Protein AF-X0U9G5-F1 (afdb_monomer)

Radius of gyration: 24.59 Å; Cα contacts (8 Å, |Δi|>4): 442; chains: 1; bounding box: 43×35×90 Å

Secondary structure (DSSP, 8-state):
-PPP-----SSSS-------PPPPPPEEEEEPPPBSS-BTTPPP-EEEEEE-SSS-SSS--TT-EEESSTTS-SBPPSEEEEBSSSS-EEEEEETTEEEEEEE----EEEEEETTT--EEEEESSSS--PPTT-EEEEEESTTS-S-EEEEEEEEEE--S---EEEEE-S---TT-TTTSPPP-

Organism: NCBI:txid412755

Solvent-accessible surface area (backbone atoms only — not comparable to full-atom values): 10495 Å² total; per-residue (Å²): 138,86,87,86,85,86,83,88,64,99,51,104,62,72,94,70,83,89,82,85,75,78,84,72,71,41,43,60,36,56,18,19,73,69,29,88,59,66,53,65,72,56,68,52,79,34,71,33,16,43,52,63,73,66,33,46,77,68,44,83,33,61,61,12,37,36,13,66,38,48,81,66,80,44,60,32,69,60,24,24,30,29,35,78,60,86,68,38,28,36,39,30,31,53,90,14,25,24,77,40,74,51,64,48,66,66,48,22,35,35,29,30,33,61,71,85,57,51,77,43,29,24,52,31,86,86,57,70,88,82,51,73,72,37,26,33,37,28,13,38,38,74,89,34,79,43,64,74,39,36,24,35,28,73,33,38,18,69,67,97,70,52,47,24,32,68,77,50,78,68,81,56,51,82,80,33,68,88,84,21,66,75,68,129

Structure (mmCIF, N/CA/C/O backbone):
data_AF-X0U9G5-F1
#
_entry.id   AF-X0U9G5-F1
#
loop_
_atom_site.group_PDB
_atom_site.id
_atom_site.type_symbol
_atom_site.label_atom_id
_atom_site.label_alt_id
_atom_site.label_comp_id
_atom_site.label_asym_id
_atom_site.label_entity_id
_atom_site.label_seq_id
_atom_site.pdbx_PDB_ins_code
_atom_site.Cartn_x
_atom_site.Cartn_y
_atom_site.Cartn_z
_atom_site.occupancy
_atom_site.B_iso_or_equiv
_atom_site.auth_seq_id
_atom_site.auth_comp_id
_atom_site.auth_asym_id
_atom_site.auth_atom_id
_atom_site.pdbx_PDB_model_num
ATOM 1 N N . THR A 1 1 ? -8.959 -19.694 27.889 1.00 58.06 1 THR A N 1
ATOM 2 C CA . THR A 1 1 ? -8.189 -19.254 29.072 1.00 58.06 1 THR A CA 1
ATOM 3 C C . THR A 1 1 ? -9.153 -18.963 30.199 1.00 58.06 1 THR A C 1
ATOM 5 O O . THR A 1 1 ? -10.176 -18.348 29.937 1.00 58.06 1 THR A O 1
ATOM 8 N N . ILE A 1 2 ? -8.891 -19.450 31.413 1.00 75.25 2 ILE A N 1
ATOM 9 C CA . ILE A 1 2 ? -9.732 -19.194 32.593 1.00 75.25 2 ILE A CA 1
ATOM 10 C C . ILE A 1 2 ? -9.037 -18.109 33.419 1.00 75.25 2 ILE A C 1
ATOM 12 O O . ILE A 1 2 ? -7.870 -18.269 33.766 1.00 75.25 2 ILE A O 1
ATOM 16 N N . MET A 1 3 ? -9.736 -17.012 33.711 1.00 72.44 3 MET A N 1
ATOM 17 C CA . MET A 1 3 ? -9.271 -15.978 34.637 1.00 72.44 3 MET A CA 1
ATOM 18 C C . MET A 1 3 ? -9.845 -16.272 36.025 1.00 72.44 3 MET A C 1
ATOM 20 O O . MET A 1 3 ? -11.063 -16.338 36.186 1.00 72.44 3 MET A O 1
ATOM 24 N N . GLN A 1 4 ? -8.979 -16.443 37.026 1.00 81.31 4 GLN A N 1
ATOM 25 C CA . GLN A 1 4 ? -9.387 -16.526 38.428 1.00 81.31 4 GLN A CA 1
ATOM 26 C C . GLN A 1 4 ? -9.253 -15.153 39.081 1.00 81.31 4 GLN A C 1
ATOM 28 O O . GLN A 1 4 ? -8.167 -14.582 39.122 1.00 81.31 4 GLN A O 1
ATOM 33 N N . VAL A 1 5 ? -10.363 -14.642 39.612 1.00 76.81 5 VAL A N 1
ATOM 34 C CA . VAL A 1 5 ? -10.391 -13.407 40.399 1.00 76.81 5 VAL A CA 1
ATOM 35 C C . VAL A 1 5 ? -10.668 -13.787 41.846 1.00 76.81 5 VAL A C 1
ATOM 37 O O . VAL A 1 5 ? -11.729 -14.328 42.154 1.00 76.81 5 VAL A O 1
ATOM 40 N N . GLN A 1 6 ? -9.708 -13.524 42.731 1.00 81.44 6 GLN A N 1
ATOM 41 C CA . GLN A 1 6 ? -9.855 -13.735 44.166 1.00 81.44 6 GLN A CA 1
ATOM 42 C C . GLN A 1 6 ? -9.913 -12.383 44.866 1.00 81.44 6 GLN A C 1
ATOM 44 O O . GLN A 1 6 ? -9.030 -11.547 44.686 1.00 81.44 6 GLN A O 1
ATOM 49 N N . VAL A 1 7 ? -10.955 -12.170 45.666 1.00 72.38 7 VAL A N 1
ATOM 50 C CA . VAL A 1 7 ? -11.148 -10.914 46.391 1.00 72.38 7 VAL A CA 1
ATOM 51 C C . VAL A 1 7 ? -11.352 -11.202 47.867 1.00 72.38 7 VAL A C 1
ATOM 53 O O . VAL A 1 7 ? -12.151 -12.060 48.238 1.00 72.38 7 VAL A O 1
ATOM 56 N N . TYR A 1 8 ? -10.629 -10.469 48.706 1.00 76.56 8 TYR A N 1
ATOM 57 C CA . TYR A 1 8 ? -10.684 -10.593 50.156 1.00 76.56 8 TYR A CA 1
ATOM 58 C C . TYR A 1 8 ? -11.417 -9.387 50.746 1.00 76.56 8 TYR A C 1
ATOM 60 O O . TYR A 1 8 ? -11.027 -8.243 50.517 1.00 76.56 8 TYR A O 1
ATOM 68 N N . GLY A 1 9 ? -12.496 -9.644 51.487 1.00 76.31 9 GLY A N 1
ATOM 69 C CA . GLY A 1 9 ? -13.265 -8.617 52.190 1.00 76.31 9 GLY A CA 1
ATOM 70 C C . GLY A 1 9 ? -12.876 -8.534 53.674 1.00 76.31 9 GLY A C 1
ATOM 71 O O . GLY A 1 9 ? -12.7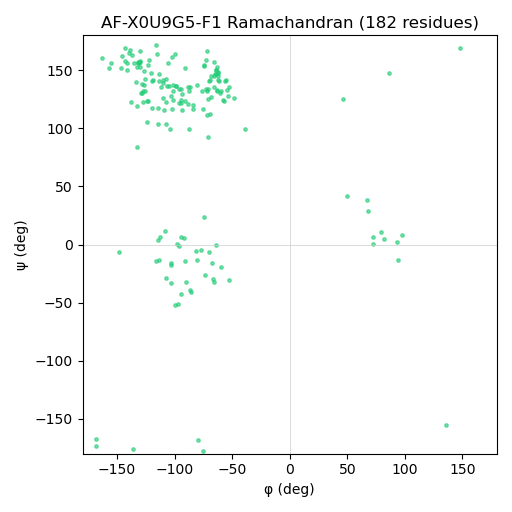66 -9.579 54.310 1.00 76.31 9 GLY A O 1
ATOM 72 N N . PRO A 1 10 ? -12.702 -7.331 54.256 1.00 72.50 10 PRO A N 1
ATOM 73 C CA . PRO A 1 10 ? -12.361 -7.159 55.675 1.00 72.50 10 PRO A CA 1
ATOM 74 C C . PRO A 1 10 ? -13.546 -7.363 56.644 1.00 72.50 10 PRO A C 1
ATOM 76 O O . PRO A 1 10 ? -13.357 -7.312 57.858 1.00 72.50 10 PRO A O 1
ATOM 79 N N . CYS A 1 11 ? -14.768 -7.582 56.141 1.00 71.62 11 CYS A N 1
ATOM 80 C CA . CYS A 1 11 ? -15.997 -7.694 56.936 1.00 71.62 11 CYS A CA 1
ATOM 81 C C . CYS A 1 11 ? -16.818 -8.935 56.534 1.00 71.62 11 CYS A C 1
ATOM 83 O O . CYS A 1 11 ? -16.711 -9.409 55.407 1.00 71.62 11 CYS A O 1
ATOM 85 N N . GLY A 1 12 ? -17.681 -9.430 57.437 1.00 67.56 12 GLY A N 1
ATOM 86 C CA . GLY A 1 12 ? -18.523 -10.628 57.238 1.00 67.56 12 GLY A CA 1
ATOM 87 C C . GLY A 1 12 ? -19.584 -10.534 56.127 1.00 67.56 12 GLY A C 1
ATOM 88 O O . GLY A 1 12 ? -20.297 -11.505 55.885 1.00 67.56 12 GLY A O 1
ATOM 89 N N . SER A 1 13 ? -19.680 -9.392 55.442 1.00 69.25 13 SER A N 1
ATOM 90 C CA . SER A 1 13 ? -20.404 -9.229 54.183 1.00 69.25 13 SER A CA 1
ATOM 91 C C . SER A 1 13 ? -19.542 -8.462 53.175 1.00 69.25 13 SER A C 1
ATOM 93 O O . SER A 1 13 ? -18.836 -7.509 53.515 1.00 69.25 13 SER A O 1
ATOM 95 N N . THR A 1 14 ? -19.580 -8.882 51.911 1.00 67.50 14 THR A N 1
ATOM 96 C CA . THR A 1 14 ? -18.907 -8.195 50.804 1.00 67.50 14 THR A CA 1
ATOM 97 C C . THR A 1 14 ? -19.846 -7.134 50.237 1.00 67.50 14 THR A C 1
ATOM 99 O O . THR A 1 14 ? -20.744 -7.444 49.461 1.00 67.50 14 THR A O 1
ATOM 102 N N . GLY A 1 15 ? -19.661 -5.873 50.633 1.00 73.44 15 GLY A N 1
ATOM 103 C CA . GLY A 1 15 ? -20.452 -4.730 50.151 1.00 73.44 15 GLY A CA 1
ATOM 104 C C . GLY A 1 15 ? -20.119 -4.260 48.727 1.00 73.44 15 GLY A C 1
ATOM 105 O O . GLY A 1 15 ? -20.331 -3.094 48.415 1.00 73.44 15 GLY A O 1
ATOM 106 N N . TRP A 1 16 ? -19.553 -5.118 47.878 1.00 73.19 16 TRP A N 1
ATOM 107 C CA . TRP A 1 16 ? -19.158 -4.784 46.510 1.00 73.19 16 TRP A CA 1
ATOM 108 C C . TRP A 1 16 ? -19.584 -5.895 45.543 1.00 73.19 16 TRP A C 1
ATOM 110 O O . TRP A 1 16 ? -19.797 -7.040 45.935 1.00 73.19 16 TRP A O 1
ATOM 120 N N . THR A 1 17 ? -19.735 -5.546 44.268 1.00 74.44 17 THR A N 1
ATOM 121 C CA . THR A 1 17 ? -20.055 -6.468 43.169 1.00 74.44 17 THR A CA 1
ATOM 122 C C . THR A 1 17 ? -19.010 -6.286 42.074 1.00 74.44 17 THR A C 1
ATOM 124 O O . THR A 1 17 ? -18.647 -5.155 41.763 1.00 74.44 17 THR A O 1
ATOM 127 N N . ILE A 1 18 ? -18.522 -7.383 41.493 1.00 75.94 18 ILE A N 1
ATOM 128 C CA . ILE A 1 18 ? -17.723 -7.342 40.263 1.00 75.94 18 ILE A CA 1
ATOM 129 C C . ILE A 1 18 ? -18.661 -7.566 39.082 1.00 75.94 18 ILE A C 1
ATOM 131 O O . ILE A 1 18 ? -19.353 -8.580 39.019 1.00 75.94 18 ILE A O 1
ATOM 135 N N . GLY A 1 19 ? -18.653 -6.627 38.139 1.00 79.00 19 GLY A N 1
ATOM 136 C CA . GLY A 1 19 ? -19.206 -6.824 36.806 1.00 79.00 19 GLY A CA 1
ATOM 137 C C . GLY A 1 19 ? -18.067 -7.077 35.829 1.00 79.00 19 GLY A C 1
ATOM 138 O O . GLY A 1 19 ? -17.226 -6.205 35.637 1.00 79.00 19 GLY A O 1
ATOM 139 N N . VAL A 1 20 ? -18.033 -8.259 35.217 1.00 75.44 20 VAL A N 1
ATOM 140 C CA . VAL A 1 20 ? -17.171 -8.511 34.058 1.00 75.44 20 VAL A CA 1
ATOM 141 C C . VAL A 1 20 ? -18.012 -8.241 32.823 1.00 75.44 20 VAL A C 1
ATOM 143 O O . VAL A 1 20 ? -19.011 -8.921 32.598 1.00 75.44 20 VAL A O 1
ATOM 146 N N . GLN A 1 21 ? -17.630 -7.236 32.042 1.00 78.56 21 GLN A N 1
ATOM 147 C CA . GLN A 1 21 ? -18.206 -7.037 30.718 1.00 78.56 21 GLN A CA 1
ATOM 148 C C . GLN A 1 21 ? -17.313 -7.721 29.691 1.00 78.56 21 GLN A C 1
ATOM 150 O O . GLN A 1 21 ? -16.087 -7.613 29.755 1.00 78.56 21 GLN A O 1
ATOM 155 N N . CYS A 1 22 ? -17.928 -8.466 28.773 1.00 75.38 22 CYS A N 1
ATOM 156 C CA . CYS A 1 22 ? -17.209 -8.996 27.623 1.00 75.38 22 CYS A CA 1
ATOM 157 C C . CYS A 1 22 ? -16.665 -7.817 26.799 1.00 75.38 22 CYS A C 1
ATOM 159 O O . CYS A 1 22 ? -17.379 -6.818 26.668 1.00 75.38 22 CYS A O 1
ATOM 161 N N . PRO A 1 23 ? -15.440 -7.909 26.253 1.00 77.81 23 PRO A N 1
ATOM 162 C CA . PRO A 1 23 ? -14.941 -6.907 25.324 1.00 77.81 23 PRO A CA 1
ATOM 163 C C . PRO A 1 23 ? -15.942 -6.736 24.182 1.00 77.81 23 PRO A C 1
ATOM 165 O O . PRO A 1 23 ? -16.376 -7.720 23.582 1.00 77.81 23 PRO A O 1
ATOM 168 N N . THR A 1 24 ? -16.343 -5.499 23.914 1.00 88.50 24 THR A N 1
ATOM 169 C CA . THR A 1 24 ? -17.125 -5.191 22.717 1.00 88.50 24 THR A CA 1
ATOM 170 C C . THR A 1 24 ? -16.214 -5.338 21.504 1.00 88.50 24 THR A C 1
ATOM 172 O O . THR A 1 24 ? -15.054 -4.927 21.566 1.00 88.50 24 THR A O 1
ATOM 175 N N . ALA A 1 25 ? -16.741 -5.893 20.411 1.00 91.50 25 ALA A N 1
ATOM 176 C CA . ALA A 1 25 ? -16.024 -5.946 19.143 1.00 91.50 25 ALA A CA 1
ATOM 177 C C . ALA A 1 25 ? -15.535 -4.544 18.747 1.00 91.50 25 ALA A C 1
ATOM 179 O O . ALA A 1 25 ? -16.266 -3.553 18.868 1.00 91.50 25 ALA A O 1
ATOM 180 N N . LEU A 1 26 ? -14.284 -4.471 18.301 1.00 94.31 26 LEU A N 1
ATOM 181 C CA . LEU A 1 26 ? -13.668 -3.237 17.842 1.00 94.31 26 LEU A CA 1
ATOM 182 C C . LEU A 1 26 ? -14.395 -2.699 16.609 1.00 94.31 26 LEU A C 1
ATOM 184 O O . LEU A 1 26 ? -14.974 -3.448 15.820 1.00 94.31 26 LEU A O 1
ATOM 188 N N . THR A 1 27 ? -14.347 -1.380 16.420 1.00 93.94 27 THR A N 1
ATOM 189 C CA . THR A 1 27 ? -14.933 -0.798 15.209 1.00 93.94 27 THR A CA 1
ATOM 190 C C . THR A 1 27 ? -14.051 -1.120 14.011 1.00 93.94 27 THR A C 1
ATOM 192 O O . THR A 1 27 ? -12.828 -0.980 14.078 1.00 93.94 27 THR A O 1
ATOM 195 N N . SER A 1 28 ? -14.682 -1.564 12.926 1.00 95.94 28 SER A N 1
ATOM 196 C CA . SER A 1 28 ? -14.000 -1.917 11.689 1.00 95.94 28 SER A CA 1
ATOM 197 C C . SER A 1 28 ? -13.881 -0.740 10.722 1.00 95.94 28 SER A C 1
ATOM 199 O O . SER A 1 28 ? -14.791 0.087 10.639 1.00 95.94 28 SER A O 1
ATOM 201 N N . PHE A 1 29 ? -12.843 -0.751 9.893 1.00 95.38 29 PHE A N 1
ATOM 202 C CA . PHE A 1 29 ? -12.695 0.110 8.721 1.00 95.38 29 PHE A CA 1
ATOM 203 C C . PHE A 1 29 ? -12.158 -0.695 7.525 1.00 95.38 29 PHE A C 1
ATOM 205 O O . PHE A 1 29 ? -11.660 -1.811 7.683 1.00 95.38 29 PHE A O 1
ATOM 212 N N . GLN A 1 30 ? -12.291 -0.144 6.316 1.00 95.94 30 GLN A N 1
ATOM 213 C CA . GLN A 1 30 ? -11.766 -0.758 5.092 1.00 95.94 30 GLN A CA 1
ATOM 214 C C . GLN A 1 30 ? -10.395 -0.179 4.743 1.00 95.94 30 GLN A C 1
ATOM 216 O O . GLN A 1 30 ? -10.222 1.042 4.721 1.00 95.94 30 GLN A O 1
ATOM 221 N N . GLY A 1 31 ? -9.451 -1.059 4.418 1.00 95.00 31 GLY A N 1
ATOM 222 C CA . GLY A 1 31 ? -8.113 -0.704 3.963 1.00 95.00 31 GLY A CA 1
ATOM 223 C C . GLY A 1 31 ? -7.584 -1.652 2.886 1.00 95.00 31 GLY A C 1
ATOM 224 O O . GLY A 1 31 ? -8.186 -2.686 2.595 1.00 95.00 31 GLY A O 1
ATOM 225 N N . SER A 1 32 ? -6.477 -1.305 2.237 1.00 95.12 32 SER A N 1
ATOM 226 C CA . SER A 1 32 ? -5.760 -2.231 1.353 1.00 95.12 32 SER A CA 1
ATOM 227 C C . SER A 1 32 ? -5.043 -3.310 2.160 1.00 95.12 32 SER A C 1
ATOM 229 O O . SER A 1 32 ? -4.828 -3.164 3.358 1.00 95.12 32 SER A O 1
ATOM 231 N N . THR A 1 33 ? -4.585 -4.370 1.497 1.00 94.25 33 THR A N 1
ATOM 232 C CA . THR A 1 33 ? -3.539 -5.224 2.074 1.00 94.25 33 THR A CA 1
ATOM 233 C C . THR A 1 33 ? -2.313 -4.386 2.430 1.00 94.25 33 THR A C 1
ATOM 235 O O . THR A 1 33 ? -1.947 -3.487 1.667 1.00 94.25 33 THR A O 1
ATOM 238 N N . THR A 1 34 ? -1.669 -4.702 3.552 1.00 94.25 34 THR A N 1
ATOM 239 C CA . THR A 1 34 ? -0.443 -4.025 3.975 1.00 94.25 34 THR A CA 1
ATOM 240 C C . THR A 1 34 ? 0.689 -4.257 2.971 1.00 94.25 34 THR A C 1
ATOM 242 O O . THR A 1 34 ? 0.941 -5.396 2.575 1.00 94.25 34 THR A O 1
ATOM 245 N N . THR A 1 35 ? 1.396 -3.195 2.586 1.00 91.56 35 THR A N 1
ATOM 246 C CA . THR A 1 35 ? 2.567 -3.260 1.694 1.00 91.56 35 THR A CA 1
ATOM 247 C C . THR A 1 35 ? 3.812 -2.655 2.331 1.00 91.56 35 THR A C 1
ATOM 249 O O . THR A 1 35 ? 3.716 -1.793 3.196 1.00 91.56 35 THR A O 1
ATOM 252 N N . GLY A 1 36 ? 5.001 -3.088 1.896 1.00 88.75 36 GLY A N 1
ATOM 253 C CA . GLY A 1 36 ? 6.270 -2.535 2.393 1.00 88.75 36 GLY A CA 1
ATOM 254 C C . GLY A 1 36 ? 6.504 -1.071 2.002 1.00 88.75 36 GLY A C 1
ATOM 255 O O . GLY A 1 36 ? 7.094 -0.326 2.776 1.00 88.75 36 GLY A O 1
ATOM 256 N N . ASP A 1 37 ? 5.960 -0.653 0.854 1.00 84.75 37 ASP A N 1
ATOM 257 C CA . ASP A 1 37 ? 6.061 0.708 0.320 1.00 84.75 37 ASP A CA 1
ATOM 258 C C . ASP A 1 37 ? 4.677 1.323 0.093 1.00 84.75 37 ASP A C 1
ATOM 260 O O . ASP A 1 37 ? 3.685 0.607 -0.086 1.00 84.75 37 ASP A O 1
ATOM 264 N N . LEU A 1 38 ? 4.623 2.654 0.030 1.00 85.88 38 LEU A N 1
ATOM 265 C CA . LEU A 1 38 ? 3.412 3.401 -0.296 1.00 85.88 38 LEU A CA 1
ATOM 266 C C . LEU A 1 38 ? 3.096 3.315 -1.801 1.00 85.88 38 LEU A C 1
ATOM 268 O O . LEU A 1 38 ? 3.842 3.821 -2.639 1.00 85.88 38 LEU A O 1
ATOM 272 N N . SER A 1 39 ? 1.956 2.711 -2.139 1.00 86.38 39 SER A N 1
ATOM 273 C CA . SER A 1 39 ? 1.431 2.600 -3.506 1.00 86.38 39 SER A CA 1
ATOM 274 C C . SER A 1 39 ? 0.034 3.204 -3.565 1.00 86.38 39 SER A C 1
ATOM 276 O O . SER A 1 39 ? -0.848 2.777 -2.836 1.00 86.38 39 SER A O 1
ATOM 278 N N . CYS A 1 40 ? -0.196 4.177 -4.443 1.00 85.31 40 CYS A N 1
ATOM 279 C CA . CYS A 1 40 ? -1.435 4.959 -4.490 1.00 85.31 40 CYS A CA 1
ATOM 280 C C . CYS A 1 40 ? -2.598 4.287 -5.227 1.00 85.31 40 CYS A C 1
ATOM 282 O O . CYS A 1 40 ? -3.700 4.819 -5.258 1.00 85.31 40 CYS A O 1
ATOM 284 N N . ASN A 1 41 ? -2.358 3.137 -5.843 1.00 81.62 41 ASN A N 1
ATOM 285 C CA . ASN A 1 41 ? -3.303 2.429 -6.705 1.00 81.62 41 ASN A CA 1
ATOM 286 C C . ASN A 1 41 ? -3.852 1.144 -6.065 1.00 81.62 41 ASN A C 1
ATOM 288 O O . ASN A 1 41 ? -4.455 0.323 -6.756 1.00 81.62 41 ASN A O 1
ATOM 292 N N . LEU A 1 42 ? -3.624 0.938 -4.763 1.00 82.44 42 LEU A N 1
ATOM 293 C CA . LEU A 1 42 ? -4.194 -0.201 -4.047 1.00 82.44 42 LEU A CA 1
ATOM 294 C C . LEU A 1 42 ? -5.611 0.126 -3.594 1.00 82.44 42 LEU A C 1
ATOM 296 O O . LEU A 1 42 ? -5.822 1.044 -2.800 1.00 82.44 42 LEU A O 1
ATOM 300 N N . ASN A 1 43 ? -6.558 -0.679 -4.067 1.00 84.50 43 ASN A N 1
ATOM 301 C CA . ASN A 1 43 ? -7.950 -0.577 -3.667 1.00 84.50 43 ASN A CA 1
ATOM 302 C C . ASN A 1 43 ? -8.159 -1.179 -2.268 1.00 84.50 43 ASN A C 1
ATOM 304 O O . ASN A 1 43 ? -7.728 -2.315 -2.016 1.00 84.50 43 ASN A O 1
ATOM 308 N N . PRO A 1 44 ? -8.859 -0.469 -1.368 1.00 90.50 44 PRO A N 1
ATOM 309 C CA . PRO A 1 44 ? -9.291 -1.030 -0.099 1.00 90.50 44 PRO A CA 1
ATOM 310 C C . PRO A 1 44 ? -10.166 -2.270 -0.312 1.00 90.50 44 PRO A C 1
ATOM 312 O O . PRO A 1 44 ? -11.154 -2.229 -1.044 1.00 90.50 44 PRO A O 1
ATOM 315 N N . SER A 1 45 ? -9.773 -3.385 0.294 1.00 93.38 45 SER A N 1
ATOM 316 C CA . SER A 1 45 ? -10.426 -4.697 0.140 1.00 93.38 45 SER A CA 1
ATOM 317 C C . SER A 1 45 ? -10.338 -5.574 1.389 1.00 93.38 45 SER A C 1
ATOM 319 O O . SER A 1 45 ? -10.949 -6.639 1.432 1.00 93.38 45 SER A O 1
ATOM 321 N N . GLN A 1 46 ? -9.592 -5.130 2.402 1.00 95.38 46 GLN A N 1
ATOM 322 C CA . GLN A 1 46 ? -9.423 -5.809 3.673 1.00 95.38 46 GLN A CA 1
ATOM 323 C C . GLN A 1 46 ? -10.120 -5.048 4.790 1.00 95.38 46 GLN A C 1
ATOM 325 O O . GLN A 1 46 ? -10.091 -3.818 4.863 1.00 95.38 46 GLN A O 1
ATOM 330 N N . THR A 1 47 ? -10.724 -5.818 5.689 1.00 97.00 47 THR A N 1
ATOM 331 C CA . THR A 1 47 ? -11.332 -5.280 6.902 1.00 97.00 47 THR A CA 1
ATOM 332 C C . THR A 1 47 ? -10.295 -5.284 8.011 1.00 97.00 47 THR A C 1
ATOM 334 O O . THR A 1 47 ? -9.738 -6.329 8.340 1.00 97.00 47 THR A O 1
ATOM 337 N N . TYR A 1 48 ? -10.063 -4.113 8.585 1.00 97.50 48 TYR A N 1
ATOM 338 C CA . TYR A 1 48 ? -9.233 -3.924 9.764 1.00 97.50 48 TYR A CA 1
ATOM 339 C C . TYR A 1 48 ? -10.093 -3.424 10.912 1.00 97.50 48 TYR A C 1
ATOM 341 O O . TYR A 1 48 ? -11.202 -2.931 10.710 1.00 97.50 48 TYR A O 1
ATOM 349 N N . TYR A 1 49 ? -9.555 -3.523 12.115 1.00 97.19 49 TYR A N 1
ATOM 350 C CA . TYR A 1 49 ? -10.192 -3.074 13.340 1.00 97.19 49 TYR A CA 1
ATOM 351 C C . TYR A 1 49 ? -9.246 -2.152 14.082 1.00 97.19 49 TYR A C 1
ATOM 353 O O . TYR A 1 49 ? -8.030 -2.313 13.981 1.00 97.19 49 TYR A O 1
ATOM 361 N N . HIS A 1 50 ? -9.774 -1.188 14.830 1.00 96.31 50 HIS A N 1
ATOM 362 C CA . HIS A 1 50 ? -8.902 -0.289 15.580 1.00 96.31 50 HIS A CA 1
ATOM 363 C C . HIS A 1 50 ? -9.419 0.137 16.942 1.00 96.31 50 HIS A C 1
ATOM 365 O O . HIS A 1 50 ? -10.618 0.107 17.228 1.00 96.31 50 HIS A O 1
ATOM 371 N N . VAL A 1 51 ? -8.463 0.552 17.768 1.00 94.88 51 VAL A N 1
ATOM 372 C CA . VAL A 1 51 ? -8.692 1.266 19.021 1.00 94.88 51 VAL A CA 1
ATOM 373 C C . VAL A 1 51 ? -8.274 2.721 18.795 1.00 94.88 51 VAL A C 1
ATOM 375 O O . VAL A 1 51 ? -7.070 2.997 18.752 1.00 94.88 51 VAL A O 1
ATOM 378 N N . PRO A 1 52 ? -9.234 3.647 18.622 1.00 93.69 52 PRO A N 1
ATOM 379 C CA . PRO A 1 52 ? -8.916 5.044 18.376 1.00 93.69 52 PRO A CA 1
ATOM 380 C C . PRO A 1 52 ? -8.349 5.699 19.641 1.00 93.69 52 PRO A C 1
ATOM 382 O O . PRO A 1 52 ? -8.976 5.681 20.701 1.00 93.69 52 PRO A O 1
ATOM 385 N N . ILE A 1 53 ? -7.165 6.292 19.512 1.00 92.94 53 ILE A N 1
ATOM 386 C CA . ILE A 1 53 ? -6.552 7.199 20.487 1.00 92.94 53 ILE A CA 1
ATOM 387 C C . ILE A 1 53 ? -6.784 8.640 20.034 1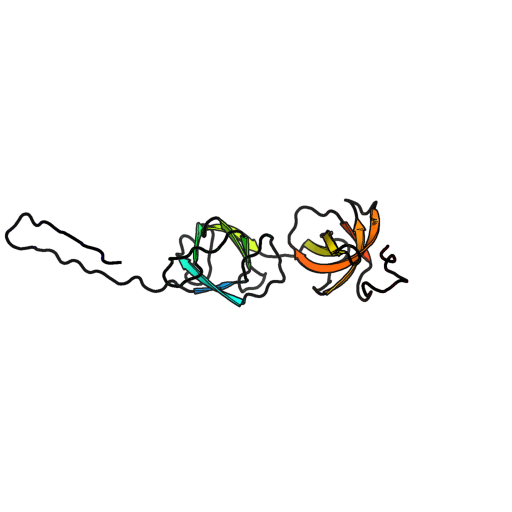.00 92.94 53 ILE A C 1
ATOM 389 O O . ILE A 1 53 ? -7.298 9.451 20.801 1.00 92.94 53 ILE A O 1
ATOM 393 N N . ASN A 1 54 ? -6.439 8.939 18.778 1.00 92.06 54 ASN A N 1
ATOM 394 C CA . ASN A 1 54 ? -6.643 10.253 18.161 1.00 92.06 54 ASN A CA 1
ATOM 395 C C . ASN A 1 54 ? -7.616 10.211 16.979 1.00 92.06 54 ASN A C 1
ATOM 397 O O . ASN A 1 54 ? -8.048 11.268 16.514 1.00 92.06 54 ASN A O 1
ATOM 401 N N . GLY A 1 55 ? -7.934 9.020 16.465 1.00 88.19 55 GLY A N 1
ATOM 402 C CA . GLY A 1 55 ? -8.884 8.855 15.375 1.00 88.19 55 GLY A CA 1
ATOM 403 C C . GLY A 1 55 ? -10.342 8.919 15.811 1.00 88.19 55 GLY A C 1
ATOM 404 O O . GLY A 1 55 ? -10.709 9.293 16.925 1.00 88.19 55 GLY A O 1
ATOM 405 N N . THR A 1 56 ? -11.206 8.524 14.885 1.00 91.25 56 THR A N 1
ATOM 406 C CA . THR A 1 56 ? -12.644 8.340 15.116 1.00 91.25 56 THR A CA 1
ATOM 407 C C . THR A 1 56 ? -13.000 6.875 14.919 1.00 91.25 56 THR A C 1
ATOM 409 O O . THR A 1 56 ? -12.197 6.111 14.402 1.00 91.25 56 THR A O 1
ATOM 412 N N . ALA A 1 57 ? -14.226 6.473 15.252 1.00 85.06 57 ALA A N 1
ATOM 413 C CA . ALA A 1 57 ? -14.652 5.080 15.117 1.00 85.06 57 ALA A CA 1
ATOM 414 C C . ALA A 1 57 ? -14.424 4.491 13.706 1.00 85.06 57 ALA A C 1
ATOM 416 O O . ALA A 1 57 ? -14.141 3.306 13.596 1.00 85.06 57 ALA A O 1
ATOM 417 N N . ILE A 1 58 ? -14.477 5.300 12.643 1.00 87.00 58 ILE A N 1
ATOM 418 C CA . ILE A 1 58 ? -14.332 4.832 11.251 1.00 87.00 58 ILE A CA 1
ATOM 419 C C . ILE A 1 58 ? -13.064 5.324 10.541 1.00 87.00 58 ILE A C 1
ATOM 421 O O . ILE A 1 58 ? -12.736 4.801 9.482 1.00 87.00 58 ILE A O 1
ATOM 425 N N . ASN A 1 59 ? -12.358 6.308 11.108 1.00 91.69 59 ASN A N 1
ATOM 426 C CA . ASN A 1 59 ? -11.159 6.891 10.503 1.00 91.69 59 ASN A CA 1
ATOM 427 C C . ASN A 1 59 ? -9.989 6.780 11.485 1.00 91.69 59 ASN A C 1
ATOM 429 O O . ASN A 1 59 ? -9.972 7.549 12.456 1.00 91.69 59 ASN A O 1
ATOM 433 N N . PRO A 1 60 ? -9.045 5.855 11.250 1.00 95.31 60 PRO A N 1
ATOM 434 C CA . PRO A 1 60 ? -7.822 5.769 12.033 1.00 95.31 60 PRO A CA 1
ATOM 435 C C . PRO A 1 60 ? -6.974 7.036 11.892 1.00 95.31 60 PRO A C 1
ATOM 437 O O . PRO A 1 60 ? -6.938 7.658 10.828 1.00 95.31 60 PRO A O 1
ATOM 440 N N . ALA A 1 61 ? -6.260 7.399 12.950 1.00 96.00 61 ALA A N 1
ATOM 441 C CA . ALA A 1 61 ? -5.302 8.496 12.964 1.00 96.00 61 ALA A CA 1
ATOM 442 C C . ALA A 1 61 ? -4.005 8.101 13.683 1.00 96.00 61 ALA A C 1
ATOM 444 O O . ALA A 1 61 ? -3.803 6.956 14.085 1.00 96.00 61 ALA A O 1
ATOM 445 N N . LEU A 1 62 ? -3.097 9.067 13.817 1.00 97.19 62 LEU A N 1
ATOM 446 C CA . LEU A 1 62 ? -1.798 8.867 14.446 1.00 97.19 62 LEU A CA 1
ATOM 447 C C . LEU A 1 62 ? -1.934 8.269 15.858 1.00 97.19 62 LEU A C 1
ATOM 449 O O . LEU A 1 62 ? -2.697 8.774 16.679 1.00 97.19 62 LEU A O 1
ATOM 453 N N . TYR A 1 63 ? -1.135 7.240 16.134 1.00 97.31 63 TYR A N 1
ATOM 454 C CA . TYR A 1 63 ? -1.086 6.443 17.365 1.00 97.31 63 TYR A CA 1
ATOM 455 C C . TYR A 1 63 ? -2.253 5.486 17.611 1.00 97.31 63 TYR A C 1
ATOM 457 O O . TYR A 1 63 ? -2.226 4.766 18.607 1.00 97.31 63 TYR A O 1
ATOM 465 N N . ASP A 1 64 ? -3.234 5.407 16.714 1.00 97.69 64 ASP A N 1
ATOM 466 C CA . ASP A 1 64 ? -4.271 4.386 16.827 1.00 97.69 64 ASP A CA 1
ATOM 467 C C . ASP A 1 64 ? -3.663 2.984 16.665 1.00 97.69 64 ASP A C 1
ATOM 469 O O . ASP A 1 64 ? -2.696 2.783 15.922 1.00 97.69 64 ASP A O 1
ATOM 473 N N . MET A 1 65 ? -4.229 2.006 17.373 1.00 97.00 65 MET A N 1
ATOM 474 C CA . MET A 1 65 ? -3.822 0.606 17.237 1.00 97.00 65 MET A CA 1
ATOM 475 C C . MET A 1 65 ? -4.702 -0.106 16.219 1.00 97.00 65 MET A C 1
ATOM 477 O O . MET A 1 65 ? -5.923 -0.065 16.347 1.00 97.00 65 MET A O 1
ATOM 481 N N . ILE A 1 66 ? -4.087 -0.792 15.260 1.00 98.00 66 ILE A N 1
ATOM 482 C CA . ILE A 1 66 ? -4.732 -1.501 14.158 1.00 98.00 66 ILE A CA 1
ATOM 483 C C . ILE A 1 66 ? -4.558 -3.009 14.327 1.00 98.00 66 ILE A C 1
ATOM 485 O O . ILE A 1 66 ? -3.461 -3.504 14.591 1.00 98.00 66 ILE A O 1
ATOM 489 N N . PHE A 1 67 ? -5.642 -3.743 14.106 1.00 97.88 67 PHE A N 1
ATOM 490 C CA . PHE A 1 67 ? -5.738 -5.189 14.248 1.00 97.88 67 PHE A CA 1
ATOM 491 C C . PHE A 1 67 ? -6.397 -5.814 13.020 1.00 97.88 67 PHE A C 1
ATOM 493 O O . PHE A 1 67 ? -7.166 -5.162 12.308 1.00 97.88 67 PHE A O 1
ATOM 500 N N . ILE A 1 68 ? -6.115 -7.096 12.795 1.00 97.56 68 ILE A N 1
ATOM 501 C CA . ILE A 1 68 ? -6.744 -7.896 11.730 1.00 97.56 68 ILE A CA 1
ATOM 502 C C . ILE A 1 68 ? -7.915 -8.752 12.238 1.00 97.56 68 ILE A C 1
ATOM 504 O O . ILE A 1 68 ? -8.532 -9.475 11.460 1.00 97.56 68 ILE A O 1
ATOM 508 N N . ASP A 1 69 ? -8.231 -8.670 13.532 1.00 96.44 69 ASP A N 1
ATOM 509 C CA . ASP A 1 69 ? -9.385 -9.319 14.152 1.00 96.44 69 ASP A CA 1
ATOM 510 C C . ASP A 1 69 ? -10.173 -8.356 15.046 1.00 96.44 69 ASP A C 1
ATOM 512 O O . ASP A 1 69 ? -9.631 -7.408 15.618 1.00 96.44 69 ASP A O 1
ATOM 516 N N . GLU A 1 70 ? -11.468 -8.635 15.185 1.00 96.44 70 GLU A N 1
ATOM 517 C CA . GLU A 1 70 ? -12.417 -7.790 15.915 1.00 96.44 70 GLU A CA 1
ATOM 518 C C . GLU A 1 70 ? -12.176 -7.726 17.427 1.00 96.44 70 GLU A C 1
ATOM 520 O O . GLU A 1 70 ? -12.722 -6.850 18.095 1.00 96.44 70 GLU A O 1
ATOM 525 N N . ASN A 1 71 ? -11.379 -8.645 17.977 1.00 93.94 71 ASN A N 1
ATOM 526 C CA . ASN A 1 71 ? -11.124 -8.750 19.412 1.00 93.94 71 ASN A CA 1
ATOM 527 C C . ASN A 1 71 ? -9.828 -8.041 19.827 1.00 93.94 71 ASN A C 1
ATOM 529 O O . ASN A 1 71 ? -9.494 -8.031 21.012 1.00 93.94 71 ASN A O 1
ATOM 533 N N . GLY A 1 72 ? -9.095 -7.462 18.872 1.00 94.00 72 GLY A N 1
ATOM 534 C CA . GLY A 1 72 ? -7.844 -6.762 19.139 1.00 94.00 72 GLY A CA 1
ATOM 535 C C . GLY A 1 72 ? -6.712 -7.685 19.592 1.00 94.00 72 GLY A C 1
ATOM 536 O O . GLY A 1 72 ? -5.861 -7.269 20.376 1.00 94.00 72 GLY A O 1
ATOM 537 N N . VAL A 1 73 ? -6.714 -8.952 19.163 1.00 94.06 73 VAL A N 1
ATOM 538 C CA . VAL A 1 73 ? -5.703 -9.934 19.590 1.00 94.06 73 VAL A CA 1
ATOM 539 C C . VAL A 1 73 ? -4.459 -9.875 18.708 1.00 94.06 73 VAL A C 1
ATOM 541 O O . VAL A 1 73 ? -3.341 -9.995 19.207 1.00 94.06 73 VAL A O 1
ATOM 544 N N . THR A 1 74 ? -4.649 -9.688 17.406 1.00 97.19 74 THR A N 1
ATOM 545 C CA . THR A 1 74 ? -3.621 -9.811 16.372 1.00 97.19 74 THR A CA 1
ATOM 546 C C . THR A 1 74 ? -3.376 -8.447 15.735 1.00 97.19 74 THR A C 1
ATOM 548 O O . THR A 1 74 ? -4.197 -7.985 14.933 1.00 97.19 74 THR A O 1
ATOM 551 N N . PRO A 1 75 ? -2.270 -7.771 16.088 1.00 97.81 75 PRO A N 1
ATOM 552 C CA . PRO A 1 75 ? -1.921 -6.488 15.496 1.00 97.81 75 PRO A CA 1
ATOM 553 C C . PRO A 1 75 ? -1.690 -6.614 13.986 1.00 97.81 75 PRO A C 1
ATOM 555 O O . PRO A 1 75 ? -1.225 -7.649 13.502 1.00 97.81 75 PRO A O 1
ATOM 558 N N . ALA A 1 76 ? -1.995 -5.555 13.238 1.00 97.69 76 ALA A N 1
ATOM 559 C CA . ALA A 1 76 ? -1.653 -5.483 11.823 1.00 97.69 76 ALA A CA 1
ATOM 560 C C . ALA A 1 76 ? -0.128 -5.481 11.624 1.00 97.69 76 ALA A C 1
ATOM 562 O O . ALA A 1 76 ? 0.619 -4.935 12.438 1.00 97.69 76 ALA A O 1
ATOM 563 N N . SER A 1 77 ? 0.324 -6.091 10.526 1.00 97.81 77 SER A N 1
ATOM 564 C CA . SER A 1 77 ? 1.738 -6.118 10.151 1.00 97.81 77 SER A CA 1
ATOM 565 C C . SER A 1 77 ? 2.265 -4.723 9.812 1.00 97.81 77 SER A C 1
ATOM 567 O O . SER A 1 77 ? 1.505 -3.848 9.393 1.00 97.81 77 SER A O 1
ATOM 569 N N . ASP A 1 78 ? 3.579 -4.549 9.928 1.00 98.19 78 ASP A N 1
ATOM 570 C CA . ASP A 1 78 ? 4.273 -3.317 9.555 1.00 98.19 78 ASP A CA 1
ATOM 571 C C . ASP A 1 78 ? 4.120 -3.012 8.058 1.00 98.19 78 ASP A C 1
ATOM 573 O O . ASP A 1 78 ? 4.112 -3.924 7.227 1.00 98.19 78 ASP A O 1
ATOM 577 N N . GLY A 1 79 ? 4.022 -1.725 7.717 1.00 96.00 79 GLY A N 1
ATOM 578 C CA . GLY A 1 79 ? 3.929 -1.256 6.332 1.00 96.00 79 GLY A CA 1
ATOM 579 C C . GLY A 1 79 ? 2.876 -0.170 6.124 1.00 96.00 79 GLY A C 1
ATOM 580 O O . GLY A 1 79 ? 2.529 0.555 7.050 1.00 96.00 79 GLY A O 1
ATOM 581 N N . PHE A 1 80 ? 2.374 -0.045 4.901 1.00 95.44 80 PHE A N 1
ATOM 582 C CA . PHE A 1 80 ? 1.399 0.962 4.487 1.00 95.44 80 PHE A CA 1
ATOM 583 C C . PHE A 1 80 ? 0.039 0.327 4.202 1.00 95.44 80 PHE A C 1
ATOM 585 O O . PHE A 1 80 ? -0.038 -0.732 3.578 1.00 95.44 80 PHE A O 1
ATOM 592 N N . ILE A 1 81 ? -1.029 0.993 4.637 1.00 95.44 81 ILE A N 1
ATOM 593 C CA . ILE A 1 81 ? -2.419 0.639 4.336 1.00 95.44 81 ILE A CA 1
ATOM 594 C C . ILE A 1 81 ? -3.085 1.860 3.704 1.00 95.44 81 ILE A C 1
ATOM 596 O O . ILE A 1 81 ? -3.136 2.929 4.317 1.00 95.44 81 ILE A O 1
ATOM 600 N N . ASN A 1 82 ? -3.634 1.695 2.501 1.00 94.00 82 ASN A N 1
ATOM 601 C CA . ASN A 1 82 ? -4.496 2.699 1.885 1.00 94.00 82 ASN A CA 1
ATOM 602 C C . ASN A 1 82 ? -5.902 2.594 2.453 1.00 94.00 82 ASN A C 1
ATOM 604 O O . ASN A 1 82 ? -6.442 1.499 2.582 1.00 94.00 82 ASN A O 1
ATOM 608 N N . LEU A 1 83 ? -6.505 3.734 2.743 1.00 93.38 83 LEU A N 1
ATOM 609 C CA . LEU A 1 83 ? -7.857 3.859 3.257 1.00 93.38 83 LEU A CA 1
ATOM 610 C C . LEU A 1 83 ? -8.831 4.226 2.135 1.00 93.38 83 LEU A C 1
ATOM 612 O O . LEU A 1 83 ? -8.444 4.687 1.062 1.00 93.38 83 LEU A O 1
ATOM 616 N N . VAL A 1 84 ? -10.123 4.038 2.398 1.00 89.38 84 VAL A N 1
ATOM 617 C CA . VAL A 1 84 ? -11.182 4.539 1.514 1.00 89.38 84 VAL A CA 1
ATOM 618 C C . VAL A 1 84 ? -11.264 6.063 1.624 1.00 89.38 84 VAL A C 1
ATOM 620 O O . VAL A 1 84 ? -11.340 6.602 2.725 1.00 89.38 84 VAL A O 1
ATOM 623 N N . GLY A 1 85 ? -11.307 6.757 0.488 1.00 84.00 85 GLY A N 1
ATOM 624 C CA . GLY A 1 85 ? -11.533 8.202 0.422 1.00 84.00 85 GLY A CA 1
ATOM 625 C C . GLY A 1 85 ? -10.800 8.856 -0.746 1.00 84.00 85 GLY A C 1
ATOM 626 O O . GLY A 1 85 ? -9.952 8.231 -1.370 1.00 84.00 85 GLY A O 1
ATOM 627 N N . GLU A 1 86 ? 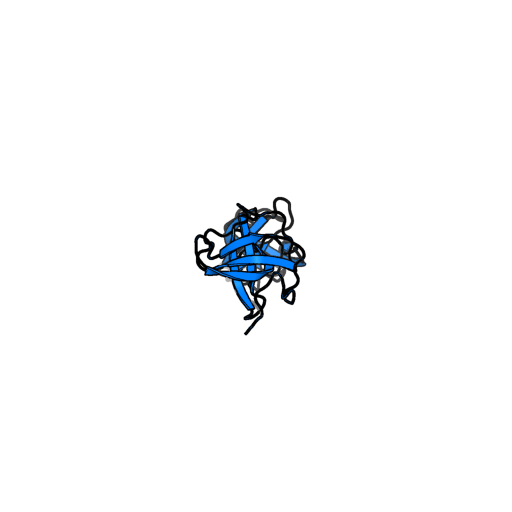-11.124 10.120 -1.018 1.00 79.56 86 GLU A N 1
ATOM 628 C CA . GLU A 1 86 ? -10.433 10.958 -2.004 1.00 79.56 86 GLU A CA 1
ATOM 629 C C . GLU A 1 86 ? -10.059 12.303 -1.346 1.00 79.56 86 GLU A C 1
ATOM 631 O O . GLU A 1 86 ? -10.936 12.921 -0.731 1.00 79.56 86 GLU A O 1
ATOM 636 N N . PRO A 1 87 ? -8.801 12.778 -1.447 1.00 76.62 87 PRO A N 1
ATOM 637 C CA . PRO A 1 87 ? -7.632 12.095 -2.015 1.00 76.62 87 PRO A CA 1
ATOM 638 C C . PRO A 1 87 ? -7.235 10.870 -1.184 1.00 76.62 87 PRO A C 1
ATOM 640 O O . PRO A 1 87 ? -7.216 10.955 0.042 1.00 76.62 87 PRO A O 1
ATOM 643 N N . HIS A 1 88 ? -6.938 9.754 -1.858 1.00 85.88 88 HIS A N 1
ATOM 644 C CA . HIS A 1 88 ? -6.648 8.428 -1.288 1.00 85.88 88 HIS A CA 1
ATOM 645 C C . HIS A 1 88 ? -5.799 8.505 0.000 1.00 85.88 88 HIS A C 1
ATOM 647 O O . HIS A 1 88 ? -4.581 8.694 -0.084 1.00 85.88 88 HIS A O 1
ATOM 653 N N . PRO A 1 89 ? -6.402 8.405 1.201 1.00 92.56 89 PRO A N 1
ATOM 654 C CA . PRO A 1 89 ? -5.660 8.514 2.448 1.00 92.56 89 PRO A CA 1
ATOM 655 C C . PRO A 1 89 ? -4.858 7.240 2.710 1.00 92.56 89 PRO A C 1
ATOM 657 O O . PRO A 1 89 ? -5.232 6.158 2.265 1.00 92.56 89 PRO A O 1
ATOM 660 N N . TRP A 1 90 ? -3.769 7.346 3.465 1.00 94.50 90 TRP A N 1
ATOM 661 C CA . TRP A 1 90 ? -2.973 6.192 3.881 1.00 94.50 90 TRP A CA 1
ATOM 662 C C . TRP A 1 90 ? -2.481 6.337 5.319 1.00 94.50 90 TRP A C 1
ATOM 664 O O . TRP A 1 90 ? -2.325 7.446 5.841 1.00 94.50 90 TRP A O 1
ATOM 674 N N . ILE A 1 91 ? -2.205 5.193 5.941 1.00 96.38 91 ILE A N 1
ATOM 675 C CA . ILE A 1 91 ? -1.576 5.078 7.259 1.00 96.38 91 ILE A CA 1
ATOM 676 C C . ILE A 1 91 ? -0.347 4.174 7.172 1.00 96.38 91 ILE A C 1
ATOM 678 O O . ILE A 1 91 ? -0.345 3.186 6.438 1.00 96.38 91 ILE A O 1
ATOM 682 N N . GLN A 1 92 ? 0.704 4.519 7.914 1.00 97.00 92 GLN A N 1
ATOM 683 C CA . GLN A 1 92 ? 1.885 3.678 8.090 1.00 97.00 92 GLN A CA 1
ATOM 684 C C . GLN A 1 92 ? 1.833 3.023 9.465 1.00 97.00 92 GLN A C 1
ATOM 686 O O . GLN A 1 92 ? 1.680 3.711 10.476 1.00 97.00 92 GLN A O 1
ATOM 691 N N . ILE A 1 93 ? 1.978 1.704 9.492 1.00 98.00 93 ILE A N 1
ATOM 692 C CA . ILE A 1 93 ? 1.879 0.857 10.673 1.00 98.00 93 ILE A CA 1
ATOM 693 C C . ILE A 1 93 ? 3.263 0.368 11.082 1.00 98.00 93 ILE A C 1
ATOM 695 O O . ILE A 1 93 ? 4.049 -0.072 10.241 1.00 98.00 93 ILE A O 1
ATOM 699 N N . GLN A 1 94 ? 3.534 0.405 12.384 1.00 98.12 94 GLN A N 1
ATOM 700 C CA . GLN A 1 94 ? 4.666 -0.268 13.008 1.00 98.12 94 GLN A CA 1
ATOM 701 C C . GLN A 1 94 ? 4.217 -0.918 14.318 1.00 98.12 94 GLN A C 1
ATOM 703 O O . GLN A 1 94 ? 3.698 -0.246 15.207 1.00 98.12 94 GLN A O 1
ATOM 708 N N . ASN A 1 95 ? 4.408 -2.231 14.437 1.00 96.94 95 ASN A N 1
ATOM 709 C CA . ASN A 1 95 ? 3.932 -3.073 15.533 1.00 96.94 95 ASN A CA 1
ATOM 710 C C . ASN A 1 95 ? 2.436 -2.865 15.834 1.00 96.94 95 ASN A C 1
ATOM 712 O O . ASN A 1 95 ? 2.028 -2.762 16.991 1.00 96.94 95 ASN A O 1
ATOM 716 N N . GLY A 1 96 ? 1.622 -2.748 14.780 1.00 97.25 96 GLY A N 1
ATOM 717 C CA . GLY A 1 96 ? 0.190 -2.472 14.886 1.00 97.25 96 GLY A CA 1
ATOM 718 C C . GLY A 1 96 ? -0.177 -1.046 15.297 1.00 97.25 96 GLY A C 1
ATOM 719 O O . GLY A 1 96 ? -1.352 -0.790 15.511 1.00 97.25 96 GLY A O 1
ATOM 720 N N . VAL A 1 97 ? 0.767 -0.112 15.412 1.00 98.19 97 VAL A N 1
ATOM 721 C CA . VAL A 1 97 ? 0.487 1.293 15.753 1.00 98.19 97 VAL A CA 1
ATOM 722 C C . VAL A 1 97 ? 0.620 2.169 14.516 1.00 98.19 97 VAL A C 1
ATOM 724 O O . VAL A 1 97 ? 1.588 2.038 13.768 1.00 98.19 97 VAL A O 1
ATOM 727 N N . VAL A 1 98 ? -0.312 3.101 14.317 1.00 98.31 98 VAL A N 1
ATOM 728 C CA . VAL A 1 98 ? -0.184 4.135 13.285 1.00 98.31 98 VAL A CA 1
ATOM 729 C C . VAL A 1 98 ? 0.933 5.108 13.669 1.00 98.31 98 VAL A C 1
ATOM 731 O O . VAL A 1 98 ? 0.800 5.876 14.620 1.00 98.31 98 VAL A O 1
ATOM 734 N N . ILE A 1 99 ? 2.027 5.109 12.911 1.00 97.88 99 ILE A N 1
ATOM 735 C CA . ILE A 1 99 ? 3.187 5.990 13.134 1.00 97.88 99 ILE A CA 1
ATOM 736 C C . ILE A 1 99 ? 3.246 7.174 12.171 1.00 97.88 99 ILE A C 1
ATOM 738 O O . ILE A 1 99 ? 3.977 8.132 12.417 1.00 97.88 99 ILE A O 1
ATOM 742 N N . ASN A 1 100 ? 2.493 7.120 11.074 1.00 96.75 100 ASN A N 1
ATOM 743 C CA . ASN A 1 100 ? 2.410 8.205 10.110 1.00 96.75 100 ASN A CA 1
ATOM 744 C C . ASN A 1 100 ? 1.088 8.137 9.344 1.00 96.75 100 ASN A C 1
ATOM 746 O O . ASN A 1 100 ? 0.480 7.071 9.224 1.00 96.75 100 ASN A O 1
ATOM 750 N N . THR A 1 101 ? 0.659 9.272 8.810 1.00 95.50 101 THR A N 1
ATOM 751 C CA . THR A 1 101 ? -0.571 9.400 8.027 1.00 95.50 101 THR A CA 1
ATOM 752 C C . THR A 1 101 ? -0.342 10.361 6.878 1.00 95.50 101 THR A C 1
ATOM 754 O O . THR A 1 101 ? 0.397 11.337 7.027 1.00 95.50 101 THR A O 1
ATOM 757 N N . GLY A 1 102 ? -1.048 10.174 5.774 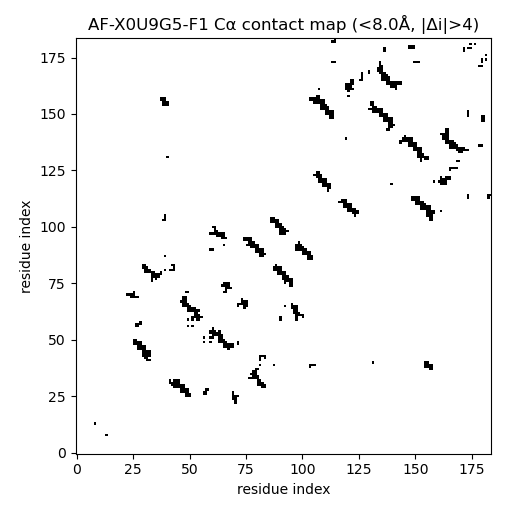1.00 93.44 102 GLY A N 1
ATOM 758 C CA . GLY A 1 102 ? -1.016 11.148 4.699 1.00 93.44 102 GLY A CA 1
ATOM 759 C C . GLY A 1 102 ? -2.089 10.921 3.657 1.00 93.44 102 GLY A C 1
ATOM 760 O O . GLY A 1 102 ? -3.033 10.156 3.842 1.00 93.44 102 GLY A O 1
ATOM 761 N N . THR A 1 103 ? -1.923 11.627 2.549 1.00 90.94 103 THR A N 1
ATOM 762 C CA . THR A 1 103 ? -2.724 11.460 1.342 1.00 90.94 103 THR A CA 1
ATOM 763 C C . THR A 1 103 ? -1.802 11.039 0.210 1.00 90.94 103 THR A C 1
ATOM 765 O O . THR A 1 103 ? -0.639 11.452 0.136 1.00 90.94 103 THR A O 1
ATOM 768 N N . CYS A 1 104 ? -2.286 10.145 -0.638 1.00 87.81 104 CYS A N 1
ATOM 769 C CA . CYS A 1 104 ? -1.565 9.705 -1.814 1.00 87.81 104 CYS A CA 1
ATOM 770 C C . CYS A 1 104 ? -1.818 10.714 -2.930 1.00 87.81 104 CYS A C 1
ATOM 772 O O . CYS A 1 104 ? -2.952 10.903 -3.361 1.00 87.81 104 CYS A O 1
ATOM 774 N N . VAL A 1 105 ? -0.753 11.379 -3.372 1.00 87.44 105 VAL A N 1
ATOM 775 C CA . VAL A 1 105 ? -0.768 12.339 -4.478 1.00 87.44 105 VAL A CA 1
ATOM 776 C C . VAL A 1 105 ? 0.412 11.938 -5.347 1.00 87.44 105 VAL A C 1
ATOM 778 O O . VAL A 1 105 ? 1.508 12.467 -5.138 1.00 87.44 105 VAL A O 1
ATOM 781 N N . PRO A 1 106 ? 0.213 10.947 -6.240 1.00 88.00 106 PRO A N 1
ATOM 782 C CA . PRO A 1 106 ? 1.301 10.319 -6.966 1.00 88.00 106 PRO A CA 1
ATOM 783 C C . PRO A 1 106 ? 2.229 11.359 -7.575 1.00 88.00 106 PRO A C 1
ATOM 785 O O . PRO A 1 106 ? 1.781 12.231 -8.320 1.00 88.00 106 PRO A O 1
ATOM 788 N N . ASN A 1 107 ? 3.518 11.255 -7.274 1.00 90.88 107 ASN A N 1
ATOM 789 C CA . ASN A 1 107 ? 4.565 12.080 -7.875 1.00 90.88 107 ASN A CA 1
ATOM 790 C C . ASN A 1 107 ? 5.529 11.251 -8.741 1.00 90.88 107 ASN A C 1
ATOM 792 O O . ASN A 1 107 ? 6.503 11.776 -9.281 1.00 90.88 107 ASN A O 1
ATOM 796 N N . GLY A 1 108 ? 5.253 9.954 -8.892 1.00 92.69 108 GLY A N 1
ATOM 797 C CA . GLY A 1 108 ? 6.030 9.067 -9.736 1.00 92.69 108 GLY A CA 1
ATOM 798 C C . GLY A 1 108 ? 5.385 7.712 -9.974 1.00 92.69 108 GLY A C 1
ATOM 799 O O . GLY A 1 108 ? 4.247 7.445 -9.577 1.00 92.69 108 GLY A O 1
ATOM 800 N N . TYR A 1 109 ? 6.164 6.856 -10.623 1.00 93.44 109 TYR A N 1
ATOM 801 C CA . TYR A 1 109 ? 5.805 5.516 -11.051 1.00 93.44 109 TYR A CA 1
ATOM 802 C C . TYR A 1 109 ? 6.852 4.519 -10.573 1.00 93.44 109 TYR A C 1
ATOM 804 O O . TYR A 1 109 ? 8.050 4.781 -10.684 1.00 93.44 109 TYR A O 1
ATOM 812 N N . ARG A 1 110 ? 6.399 3.361 -10.090 1.00 94.00 110 ARG A N 1
ATOM 813 C CA . ARG A 1 110 ? 7.244 2.173 -9.974 1.00 94.00 110 ARG A CA 1
ATOM 814 C C . ARG A 1 110 ? 7.156 1.399 -11.278 1.00 94.00 110 ARG A C 1
ATOM 816 O O . ARG A 1 110 ? 6.066 0.997 -11.686 1.00 94.00 110 ARG A O 1
ATOM 823 N N . LEU A 1 111 ? 8.301 1.213 -11.902 1.00 93.88 111 LEU A N 1
ATOM 824 C CA . LEU A 1 111 ? 8.481 0.576 -13.191 1.00 93.88 111 LEU A CA 1
ATOM 825 C C . LEU A 1 111 ? 9.107 -0.803 -12.986 1.00 93.88 111 LEU A C 1
ATOM 827 O O . LEU A 1 111 ? 9.957 -0.956 -12.112 1.00 93.88 111 LEU A O 1
ATOM 831 N N . GLN A 1 112 ? 8.690 -1.781 -13.783 1.00 94.62 112 GLN A N 1
ATOM 832 C CA . GLN A 1 112 ? 9.370 -3.065 -13.924 1.00 94.62 112 GLN A CA 1
ATOM 833 C C . GLN A 1 112 ? 9.902 -3.197 -15.340 1.00 94.62 112 GLN A C 1
ATOM 835 O O . GLN A 1 112 ? 9.123 -3.182 -16.294 1.00 94.62 112 GLN A O 1
ATOM 840 N N . GLU A 1 113 ? 11.216 -3.301 -15.453 1.00 94.25 113 GLU A N 1
ATOM 841 C CA . GLU A 1 113 ? 11.931 -3.437 -16.715 1.00 94.25 113 GLU A CA 1
ATOM 842 C C . GLU A 1 113 ? 11.523 -4.729 -17.446 1.00 94.25 113 GLU A C 1
ATOM 844 O O . GLU A 1 113 ? 11.222 -5.751 -16.827 1.00 94.25 113 GLU A O 1
ATOM 849 N N . CYS A 1 114 ? 11.410 -4.650 -18.772 1.00 91.88 114 CYS A N 1
ATOM 850 C CA . CYS A 1 114 ? 10.814 -5.698 -19.601 1.00 91.88 114 CYS A CA 1
ATOM 851 C C . CYS A 1 114 ? 11.679 -6.963 -19.782 1.00 91.88 114 CYS A C 1
ATOM 853 O O . CYS A 1 114 ? 11.135 -8.029 -20.066 1.00 91.88 114 CYS A O 1
ATOM 855 N N . CYS A 1 115 ? 12.999 -6.854 -19.670 1.00 89.56 115 CYS A N 1
ATOM 856 C CA . CYS A 1 115 ? 13.988 -7.887 -19.958 1.00 89.56 115 CYS A CA 1
ATOM 857 C C . CYS A 1 115 ? 14.460 -8.646 -18.716 1.00 89.56 115 CYS A C 1
ATOM 859 O O . CYS A 1 115 ? 14.467 -9.877 -18.717 1.00 89.56 115 CYS A O 1
ATOM 861 N N . ASP A 1 116 ? 14.881 -7.928 -17.678 1.00 90.38 116 ASP A N 1
ATOM 862 C CA . ASP A 1 116 ? 15.444 -8.491 -16.447 1.00 90.38 116 ASP A CA 1
ATOM 863 C C . ASP A 1 116 ? 14.443 -8.476 -15.279 1.00 90.38 116 ASP A C 1
ATOM 865 O O . ASP A 1 116 ? 14.574 -9.263 -14.337 1.00 90.38 116 ASP A O 1
ATOM 869 N N . GLY A 1 117 ? 13.384 -7.668 -15.381 1.00 91.81 117 GLY A N 1
ATOM 870 C CA . GLY A 1 117 ? 12.372 -7.529 -14.340 1.00 91.81 117 GLY A CA 1
ATOM 871 C C . GLY A 1 117 ? 12.800 -6.626 -13.184 1.00 91.81 117 GLY A C 1
ATOM 872 O O . GLY A 1 117 ? 12.093 -6.602 -12.167 1.00 91.81 117 GLY A O 1
ATOM 873 N N . ASP A 1 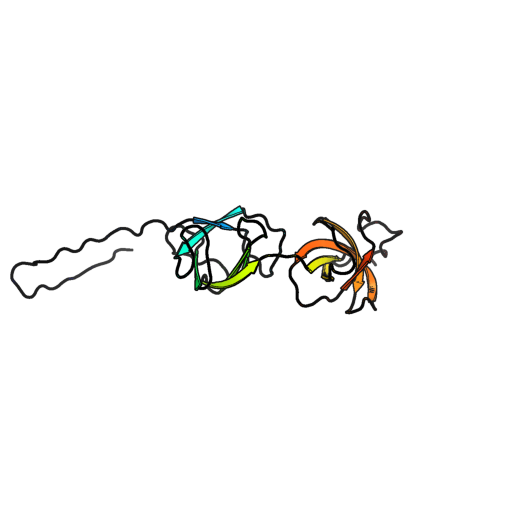118 ? 13.909 -5.894 -13.324 1.00 93.19 118 ASP A N 1
ATOM 874 C CA . ASP A 1 118 ? 14.410 -4.972 -12.313 1.00 93.19 118 ASP A CA 1
ATOM 875 C C . ASP A 1 118 ? 13.430 -3.814 -12.084 1.00 93.19 118 ASP A C 1
ATOM 877 O O . ASP A 1 118 ? 12.657 -3.405 -12.959 1.00 93.19 118 ASP A O 1
ATOM 881 N N . LEU A 1 119 ? 13.435 -3.296 -10.855 1.00 93.56 119 LEU A N 1
ATOM 882 C CA . LEU A 1 119 ? 12.503 -2.263 -10.418 1.00 93.56 119 LEU A CA 1
ATOM 883 C C . LEU A 1 119 ? 13.161 -0.888 -10.419 1.00 93.56 119 LEU A C 1
ATOM 885 O O . LEU A 1 119 ? 14.223 -0.704 -9.829 1.00 93.56 119 LEU A O 1
ATOM 889 N N . TYR A 1 120 ? 12.461 0.085 -10.996 1.00 93.25 120 TYR A N 1
ATOM 890 C CA . TYR A 1 120 ? 12.899 1.478 -11.069 1.00 93.25 120 TYR A CA 1
ATOM 891 C C . TYR A 1 120 ? 11.803 2.427 -10.590 1.00 93.25 120 TYR A C 1
ATOM 893 O O . TYR A 1 120 ? 10.611 2.108 -10.606 1.00 93.25 120 TYR A O 1
ATOM 901 N N . MET A 1 121 ? 12.203 3.625 -10.183 1.00 93.12 121 MET A N 1
ATOM 902 C CA . MET A 1 121 ? 11.313 4.709 -9.786 1.00 93.12 121 MET A CA 1
ATOM 903 C C . MET A 1 121 ? 11.523 5.921 -10.684 1.00 93.12 121 MET A C 1
ATOM 905 O O . MET A 1 121 ? 12.586 6.546 -10.665 1.00 93.12 121 MET A O 1
ATOM 909 N N . ALA A 1 122 ? 10.480 6.297 -11.420 1.00 93.19 122 ALA A N 1
ATOM 910 C CA . ALA A 1 122 ? 10.500 7.459 -12.296 1.00 93.19 122 ALA A CA 1
ATOM 911 C C . ALA A 1 122 ? 9.556 8.555 -11.803 1.00 93.19 122 ALA A C 1
ATOM 913 O O . ALA A 1 122 ? 8.443 8.278 -11.361 1.00 93.19 122 ALA A O 1
ATOM 914 N N . SER A 1 123 ? 9.984 9.811 -11.920 1.00 92.00 123 SER A N 1
ATOM 915 C CA . SER A 1 123 ? 9.136 10.975 -11.631 1.00 92.00 123 SER A CA 1
ATOM 916 C C . SER A 1 123 ? 8.014 11.111 -12.664 1.00 92.00 123 SER A C 1
ATOM 918 O O . SER A 1 123 ? 8.238 10.884 -13.855 1.00 92.00 123 SER A O 1
ATOM 920 N N . ASN A 1 124 ? 6.836 11.571 -12.234 1.00 91.00 124 ASN A N 1
ATOM 921 C CA . ASN A 1 124 ? 5.736 11.927 -13.136 1.00 91.00 124 ASN A CA 1
ATOM 922 C C . ASN A 1 124 ? 5.728 13.411 -13.551 1.00 91.00 124 ASN A C 1
ATOM 924 O O . ASN A 1 124 ? 4.803 13.872 -14.217 1.00 91.00 124 ASN A O 1
ATOM 928 N N . SER A 1 125 ? 6.750 14.176 -13.155 1.00 87.12 125 SER A N 1
ATOM 929 C CA . SER A 1 125 ? 6.822 15.619 -13.410 1.00 87.12 125 SER A CA 1
ATOM 930 C C . SER A 1 125 ? 6.938 15.975 -14.894 1.00 87.12 125 SER A C 1
ATOM 932 O O . SER A 1 125 ? 6.457 17.027 -15.311 1.00 87.12 125 SER A O 1
ATOM 934 N N . THR A 1 126 ? 7.592 15.124 -15.687 1.00 86.06 126 THR A N 1
ATOM 935 C CA . THR A 1 126 ? 7.779 15.329 -17.133 1.00 86.06 126 THR A CA 1
ATOM 936 C C . THR A 1 126 ? 6.703 14.621 -17.945 1.00 86.06 126 THR A C 1
ATOM 938 O O . THR A 1 126 ? 6.157 15.204 -18.878 1.00 86.06 126 THR A O 1
ATOM 941 N N . TYR A 1 127 ? 6.371 13.388 -17.564 1.00 87.75 127 TYR A N 1
ATOM 942 C CA . TYR A 1 127 ? 5.331 12.587 -18.193 1.00 87.75 127 TYR A CA 1
ATOM 943 C C . TYR A 1 127 ? 4.370 12.095 -17.122 1.00 87.75 127 TYR A C 1
ATOM 945 O O . TYR A 1 127 ? 4.786 11.439 -16.171 1.00 87.75 127 TYR A O 1
ATOM 953 N N . SER A 1 128 ? 3.091 12.422 -17.284 1.00 89.44 128 SER A N 1
ATOM 954 C CA . SER A 1 128 ? 2.024 12.058 -16.354 1.00 89.44 128 SER A CA 1
ATOM 955 C C . SER A 1 128 ? 0.853 11.416 -17.098 1.00 89.44 128 SER A C 1
ATOM 957 O O . SER A 1 128 ? 0.775 11.478 -18.324 1.00 89.44 128 SER A O 1
ATOM 959 N N . GLY A 1 129 ? -0.063 10.796 -16.352 1.00 87.56 129 GLY A N 1
ATOM 960 C CA . GLY A 1 129 ? -1.270 10.170 -16.902 1.00 87.56 129 GLY A CA 1
ATOM 961 C C . GLY A 1 129 ? -1.149 8.678 -17.217 1.00 87.56 129 GLY A C 1
ATOM 962 O O . GLY A 1 129 ? -2.129 8.097 -17.672 1.00 87.56 129 GLY A O 1
ATOM 963 N N . PHE A 1 130 ? -0.002 8.046 -16.943 1.00 90.12 130 PHE A N 1
ATOM 964 C CA . PHE A 1 130 ? 0.120 6.592 -17.063 1.00 90.12 130 PHE A CA 1
ATOM 965 C C . PHE A 1 130 ? -0.680 5.862 -15.986 1.00 90.12 130 PHE A C 1
ATOM 967 O O . PHE A 1 130 ? -0.712 6.275 -14.820 1.00 90.12 130 PHE A O 1
ATOM 974 N N . SER A 1 131 ? -1.288 4.757 -16.394 1.00 90.00 131 SER A N 1
ATOM 975 C CA . SER A 1 131 ? -1.996 3.805 -15.551 1.00 90.00 131 SER A CA 1
ATOM 976 C C . SER A 1 131 ? -1.147 2.560 -15.306 1.00 90.00 131 SER A C 1
ATOM 978 O O . SER A 1 131 ? -0.193 2.270 -16.025 1.00 90.00 131 SER A O 1
ATOM 980 N N . VAL A 1 132 ? -1.499 1.800 -14.270 1.00 89.94 132 VAL A N 1
ATOM 981 C CA . VAL A 1 132 ? -0.885 0.489 -14.024 1.00 89.94 132 VAL A CA 1
ATOM 982 C C . VAL A 1 132 ? -1.134 -0.422 -15.224 1.00 89.94 132 VAL A C 1
ATOM 984 O O . VAL A 1 132 ? -2.269 -0.537 -15.682 1.00 89.94 132 VAL A O 1
ATOM 987 N N . GLY A 1 133 ? -0.079 -1.082 -15.697 1.00 90.00 133 GLY A N 1
ATOM 988 C CA . GLY A 1 133 ? -0.094 -1.929 -16.888 1.00 90.00 133 GLY A CA 1
ATOM 989 C C . GLY A 1 133 ? 0.334 -1.221 -18.173 1.00 90.00 133 GLY A C 1
ATOM 990 O O . GLY A 1 133 ? 0.634 -1.907 -19.147 1.00 90.00 133 GLY A O 1
ATOM 991 N N . ASP A 1 134 ? 0.424 0.113 -18.184 1.00 91.94 134 ASP A N 1
ATOM 992 C CA . ASP A 1 134 ? 1.003 0.829 -19.321 1.00 91.94 134 ASP A CA 1
ATOM 993 C C . ASP A 1 134 ? 2.494 0.503 -19.444 1.00 91.94 134 ASP A C 1
ATOM 995 O O . ASP A 1 134 ? 3.198 0.374 -18.442 1.00 91.94 134 ASP A O 1
ATOM 999 N N .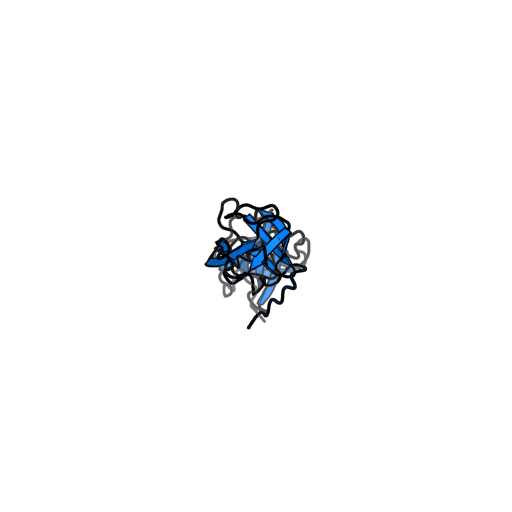 VAL A 1 135 ? 2.993 0.425 -20.675 1.00 92.06 135 VAL A N 1
ATOM 1000 C CA . VAL A 1 135 ? 4.429 0.308 -20.950 1.00 92.06 135 VAL A CA 1
ATOM 1001 C C . VAL A 1 135 ? 4.972 1.669 -21.366 1.00 92.06 135 VAL A C 1
ATOM 1003 O O . VAL A 1 135 ? 4.352 2.398 -22.149 1.00 92.06 135 VAL A O 1
ATOM 1006 N N . VAL A 1 136 ? 6.143 2.007 -20.838 1.00 93.19 136 VAL A N 1
ATOM 1007 C CA . VAL A 1 136 ? 6.836 3.275 -21.072 1.00 93.19 136 VAL A CA 1
ATOM 1008 C C . VAL A 1 136 ? 8.286 3.033 -21.465 1.00 93.19 136 VAL A C 1
ATOM 1010 O O . VAL A 1 136 ? 8.895 2.048 -21.047 1.00 93.19 136 VAL A O 1
ATOM 1013 N N . GLN A 1 137 ? 8.853 3.969 -22.223 1.00 92.12 137 GLN A N 1
ATOM 1014 C CA . GLN A 1 137 ? 10.297 4.049 -22.418 1.00 92.12 137 GLN A CA 1
ATOM 1015 C C . GLN A 1 137 ? 10.912 4.904 -21.312 1.00 92.12 137 GLN A C 1
ATOM 1017 O O . GLN A 1 137 ? 10.425 5.999 -21.012 1.00 92.12 137 GLN A O 1
ATOM 1022 N N . PHE A 1 138 ? 12.015 4.450 -20.734 1.00 92.31 138 PHE A N 1
ATOM 1023 C CA . PHE A 1 138 ? 12.733 5.171 -19.692 1.00 92.31 138 PHE A CA 1
ATOM 1024 C C . PHE A 1 138 ? 14.246 5.064 -19.874 1.00 92.31 138 PHE A C 1
ATOM 1026 O O . PHE A 1 138 ? 14.741 4.229 -20.624 1.00 92.31 138 PHE A O 1
ATOM 1033 N N . LYS A 1 139 ? 14.985 5.927 -19.180 1.00 91.75 139 LYS A N 1
ATOM 1034 C CA . LYS A 1 139 ? 16.438 5.818 -19.024 1.00 91.75 139 LYS A CA 1
ATOM 1035 C C . LYS A 1 139 ? 16.799 5.675 -17.563 1.00 91.75 139 LYS A C 1
ATOM 1037 O O . LYS A 1 139 ? 16.218 6.355 -16.715 1.00 91.75 139 LYS A O 1
ATOM 1042 N N . GLU A 1 140 ? 17.775 4.823 -17.292 1.00 89.62 140 GLU A N 1
ATOM 1043 C CA . GLU A 1 140 ? 18.337 4.631 -15.958 1.00 89.62 140 GLU A CA 1
ATOM 1044 C C . GLU A 1 140 ? 19.214 5.814 -15.526 1.00 89.62 140 GLU A C 1
ATOM 1046 O O . GLU A 1 140 ? 19.763 6.558 -16.346 1.00 89.62 140 GLU A O 1
ATOM 1051 N N . GLY A 1 141 ? 19.392 5.940 -14.215 1.00 81.44 141 GLY A N 1
ATOM 1052 C CA . GLY A 1 141 ? 20.210 6.954 -13.572 1.00 81.44 141 GLY A CA 1
ATOM 1053 C C . GLY A 1 141 ? 19.457 8.261 -13.331 1.00 81.44 141 GLY A C 1
ATOM 1054 O O . GLY A 1 141 ? 18.613 8.697 -14.118 1.00 81.44 141 GLY A O 1
ATOM 1055 N N . ALA A 1 142 ? 19.815 8.944 -12.241 1.00 68.19 142 ALA A N 1
ATOM 1056 C CA . ALA A 1 142 ? 19.373 10.313 -12.010 1.00 68.19 142 ALA A CA 1
ATOM 1057 C C . ALA A 1 142 ? 19.819 11.188 -13.200 1.00 68.19 142 ALA A C 1
ATOM 1059 O O . ALA A 1 142 ? 21.007 11.254 -13.504 1.00 68.19 142 ALA A O 1
ATOM 1060 N N . GLN A 1 143 ? 18.862 11.858 -13.854 1.00 68.31 143 GLN A N 1
ATOM 1061 C CA . GLN A 1 143 ? 18.996 12.609 -15.122 1.00 68.31 143 GLN A CA 1
ATOM 1062 C C . GLN A 1 143 ? 18.946 11.792 -16.430 1.00 68.31 143 GLN A C 1
ATOM 1064 O O . GLN A 1 143 ? 19.079 12.386 -17.497 1.00 68.31 143 GLN A O 1
ATOM 1069 N N . GLY A 1 144 ? 18.700 10.477 -16.394 1.00 70.50 144 GLY A N 1
ATOM 1070 C CA . GLY A 1 144 ? 18.496 9.675 -17.608 1.00 70.50 144 GLY A CA 1
ATOM 1071 C C . GLY A 1 144 ? 19.750 9.543 -18.478 1.00 70.50 144 GLY A C 1
ATOM 1072 O O . GLY A 1 144 ? 19.671 9.609 -19.704 1.00 70.50 144 GLY A O 1
ATOM 1073 N N . THR A 1 145 ? 20.919 9.412 -17.848 1.00 77.75 145 THR A N 1
ATOM 1074 C CA . THR A 1 145 ? 22.212 9.238 -18.532 1.00 77.75 145 THR A CA 1
ATOM 1075 C C . THR A 1 145 ? 22.464 7.799 -18.987 1.00 77.75 145 THR A C 1
ATOM 1077 O O . THR A 1 145 ? 23.385 7.571 -19.772 1.00 77.75 145 THR A O 1
ATOM 1080 N N . GLY A 1 146 ? 21.669 6.842 -18.503 1.00 82.94 146 GLY A N 1
ATOM 1081 C CA . GLY A 1 146 ? 21.734 5.434 -18.876 1.00 82.94 146 GLY A CA 1
ATOM 1082 C C . GLY A 1 146 ? 21.160 5.123 -20.260 1.00 82.94 146 GLY A C 1
ATOM 1083 O O . GLY A 1 146 ? 20.735 6.003 -21.015 1.00 82.94 146 GLY A O 1
ATOM 1084 N N . GLY A 1 147 ? 21.163 3.830 -20.589 1.00 84.62 147 GLY A N 1
ATOM 1085 C CA . GLY A 1 147 ? 20.536 3.316 -21.804 1.00 84.62 147 GLY A CA 1
ATOM 1086 C C . GLY A 1 147 ? 19.024 3.526 -21.789 1.00 84.62 147 GLY A C 1
ATOM 1087 O O . GLY A 1 147 ? 18.404 3.556 -20.726 1.00 84.62 147 GLY A O 1
ATOM 1088 N N . GLU A 1 148 ? 18.440 3.691 -22.974 1.00 88.81 148 GLU A N 1
ATOM 1089 C CA . GLU A 1 148 ? 16.987 3.643 -23.136 1.00 88.81 148 GLU A CA 1
ATOM 1090 C C . GLU A 1 148 ? 16.521 2.200 -22.956 1.00 88.81 148 GLU A C 1
ATOM 1092 O O . GLU A 1 148 ? 17.153 1.292 -23.488 1.00 88.81 148 GLU A O 1
ATOM 1097 N N . LYS A 1 149 ? 15.462 2.006 -22.176 1.00 90.62 149 LYS A N 1
ATOM 1098 C CA . LYS A 1 149 ? 14.847 0.726 -21.820 1.00 90.62 149 LYS A CA 1
ATOM 1099 C C . LYS A 1 149 ? 13.326 0.860 -21.853 1.00 90.62 149 LYS A C 1
ATOM 1101 O O . LYS A 1 149 ? 12.801 1.974 -21.875 1.00 90.62 149 LYS A O 1
ATOM 1106 N N . CYS A 1 150 ? 12.621 -0.265 -21.809 1.00 92.62 150 CYS A N 1
ATOM 1107 C CA . CYS A 1 150 ? 11.173 -0.294 -21.632 1.00 92.62 150 CYS A CA 1
ATOM 1108 C C . CYS A 1 150 ? 10.796 -0.924 -20.298 1.00 92.62 150 CYS A C 1
ATOM 1110 O O . CYS A 1 150 ? 11.469 -1.832 -19.813 1.00 92.62 150 CYS A O 1
ATOM 1112 N N . ALA A 1 151 ? 9.707 -0.442 -19.710 1.00 93.75 151 ALA A N 1
ATOM 1113 C CA . ALA A 1 151 ? 9.173 -0.993 -18.479 1.00 93.75 151 ALA A CA 1
ATOM 1114 C C . ALA A 1 151 ? 7.653 -0.903 -18.420 1.00 93.75 151 ALA A C 1
ATOM 1116 O O . ALA A 1 151 ? 7.052 0.026 -18.958 1.00 93.75 151 ALA A O 1
ATOM 1117 N N . THR A 1 152 ? 7.047 -1.836 -17.693 1.00 94.06 152 THR A N 1
ATOM 1118 C CA . THR A 1 152 ? 5.631 -1.784 -17.325 1.00 94.06 152 THR A CA 1
ATOM 1119 C C . THR A 1 152 ? 5.455 -0.973 -16.043 1.00 94.06 152 THR A C 1
ATOM 1121 O O . THR A 1 152 ? 6.186 -1.156 -15.068 1.00 94.06 152 THR A O 1
ATOM 1124 N N . VAL A 1 153 ? 4.458 -0.092 -16.008 1.00 93.50 153 VAL A N 1
ATOM 1125 C CA . VAL A 1 153 ? 4.055 0.639 -14.804 1.00 93.50 153 VAL A CA 1
ATOM 1126 C C . VAL A 1 153 ? 3.367 -0.331 -13.845 1.00 93.50 153 VAL A C 1
ATOM 1128 O O . VAL A 1 153 ? 2.258 -0.794 -14.099 1.00 93.50 153 VAL A O 1
ATOM 1131 N N . LEU A 1 154 ? 4.002 -0.621 -12.710 1.00 91.88 154 LEU A N 1
ATOM 1132 C CA . LEU A 1 154 ? 3.445 -1.495 -11.673 1.00 91.88 154 LEU A CA 1
ATOM 1133 C C . LEU A 1 154 ? 2.616 -0.743 -10.634 1.00 91.88 154 LEU A C 1
ATOM 1135 O O . LEU A 1 154 ? 1.691 -1.304 -10.046 1.00 91.88 154 LEU A O 1
ATOM 1139 N N . ALA A 1 155 ? 2.982 0.502 -10.339 1.00 90.44 155 ALA A N 1
ATOM 1140 C CA . ALA A 1 155 ? 2.302 1.299 -9.329 1.00 90.44 155 ALA A CA 1
ATOM 1141 C C . ALA A 1 155 ? 2.503 2.797 -9.545 1.00 90.44 155 ALA A C 1
ATOM 1143 O O . ALA A 1 155 ? 3.540 3.238 -10.038 1.00 90.44 155 ALA A O 1
ATOM 1144 N N . LEU A 1 156 ? 1.522 3.569 -9.090 1.00 91.25 156 LEU A N 1
ATOM 1145 C CA . LEU A 1 156 ? 1.643 4.997 -8.842 1.00 91.25 156 LEU A CA 1
ATOM 1146 C C . LEU A 1 156 ? 2.172 5.170 -7.414 1.00 91.25 156 LEU A C 1
ATOM 1148 O O . LEU A 1 156 ? 1.665 4.527 -6.493 1.00 91.25 156 LEU A O 1
ATOM 1152 N N . ILE A 1 157 ? 3.191 6.004 -7.222 1.00 89.81 157 ILE A N 1
ATOM 1153 C CA . ILE A 1 157 ? 3.904 6.119 -5.941 1.00 89.81 157 ILE A CA 1
ATOM 1154 C C . ILE A 1 157 ? 4.061 7.576 -5.497 1.00 89.81 157 ILE A C 1
ATOM 1156 O O . ILE A 1 157 ? 4.082 8.493 -6.320 1.00 89.81 157 ILE A O 1
ATOM 1160 N N . ASN A 1 158 ? 4.228 7.759 -4.186 1.00 87.62 158 ASN A N 1
ATOM 1161 C CA . ASN A 1 158 ? 4.774 8.976 -3.589 1.00 87.62 158 ASN A CA 1
ATOM 1162 C C . ASN A 1 158 ? 6.218 8.683 -3.155 1.00 87.62 158 ASN A C 1
ATOM 1164 O O . ASN A 1 158 ? 6.425 8.087 -2.098 1.00 87.62 158 ASN A O 1
ATOM 1168 N N . SER A 1 159 ? 7.212 9.084 -3.946 1.00 84.06 159 SER A N 1
ATOM 1169 C CA . SER A 1 159 ? 8.632 8.881 -3.628 1.00 84.06 159 SER A CA 1
ATOM 1170 C C . SER A 1 159 ? 9.396 10.199 -3.539 1.00 84.06 159 SER A C 1
ATOM 1172 O O . SER A 1 159 ? 9.097 11.165 -4.238 1.00 84.06 159 SER A O 1
ATOM 1174 N N . ALA A 1 160 ? 10.409 10.236 -2.674 1.00 80.06 160 ALA A N 1
ATOM 1175 C CA . ALA A 1 160 ? 11.385 11.324 -2.625 1.00 80.06 160 ALA A CA 1
ATOM 1176 C C . ALA A 1 160 ? 12.606 11.062 -3.524 1.00 80.06 160 ALA A C 1
ATOM 1178 O O . ALA A 1 160 ? 13.382 11.980 -3.785 1.00 80.06 160 AL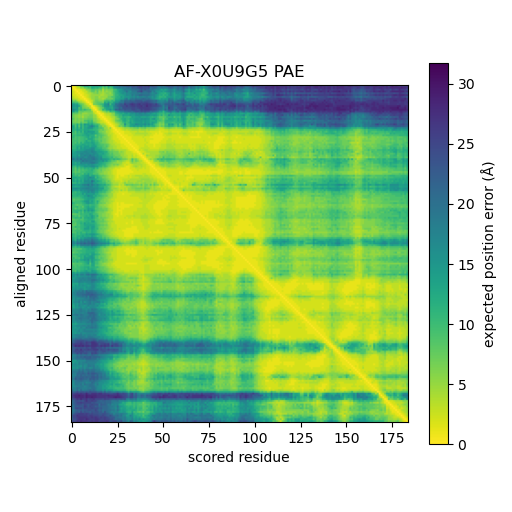A A O 1
ATOM 1179 N N . THR A 1 161 ? 12.793 9.823 -3.987 1.00 86.81 161 THR A N 1
ATOM 1180 C CA . THR A 1 161 ? 13.950 9.407 -4.784 1.00 86.81 161 THR A CA 1
ATOM 1181 C C . THR A 1 161 ? 13.507 8.761 -6.085 1.00 86.81 161 THR A C 1
ATOM 1183 O O . THR A 1 161 ? 12.660 7.867 -6.090 1.00 86.81 161 THR A O 1
ATOM 1186 N N . PHE A 1 162 ? 14.127 9.197 -7.178 1.00 91.38 162 PHE A N 1
ATOM 1187 C CA . PHE A 1 162 ? 13.917 8.668 -8.519 1.00 91.38 162 PHE A CA 1
ATOM 1188 C C . PHE A 1 162 ? 15.274 8.319 -9.119 1.00 91.38 162 PHE A C 1
ATOM 1190 O O . PHE A 1 162 ? 16.203 9.129 -9.082 1.00 91.38 162 PHE A O 1
ATOM 1197 N N . ASP A 1 163 ? 15.382 7.112 -9.651 1.00 92.50 163 ASP A N 1
ATOM 1198 C CA . ASP A 1 163 ? 16.589 6.545 -10.257 1.00 92.50 163 ASP A CA 1
ATOM 1199 C C . ASP A 1 163 ? 16.429 6.335 -11.767 1.00 92.50 163 ASP A C 1
ATOM 1201 O O . ASP A 1 163 ? 17.319 5.796 -12.418 1.00 92.50 163 ASP A O 1
ATOM 1205 N N . SER A 1 164 ? 15.312 6.794 -12.330 1.00 91.44 164 SER A N 1
ATOM 1206 C CA . SER A 1 164 ? 15.017 6.731 -13.753 1.00 91.44 164 SER A CA 1
ATOM 1207 C C . SER A 1 164 ? 14.219 7.942 -14.232 1.00 91.44 164 SER A C 1
ATOM 1209 O O . SER A 1 164 ? 13.610 8.683 -13.453 1.00 91.44 164 SER A O 1
ATOM 1211 N N . VAL A 1 165 ? 14.230 8.157 -15.548 1.00 92.00 165 VAL A N 1
ATOM 1212 C CA . VAL A 1 165 ? 13.487 9.234 -16.213 1.00 92.00 165 VAL A CA 1
ATOM 1213 C C . VAL A 1 165 ? 12.736 8.672 -17.413 1.00 92.00 165 VAL A C 1
ATOM 1215 O O . VAL A 1 165 ? 13.358 8.184 -18.360 1.00 92.00 165 VAL A O 1
ATOM 1218 N N . ILE A 1 166 ? 11.405 8.782 -17.399 1.00 91.81 166 ILE A N 1
ATOM 1219 C CA . ILE A 1 166 ? 10.559 8.426 -18.546 1.00 91.81 166 ILE A CA 1
ATOM 1220 C C . ILE A 1 166 ? 10.899 9.352 -19.719 1.00 91.81 166 ILE A C 1
ATOM 1222 O O . ILE A 1 166 ? 11.006 10.565 -19.543 1.00 91.81 166 ILE A O 1
ATOM 1226 N N . GLN A 1 167 ? 11.091 8.774 -20.904 1.00 90.38 167 GLN A N 1
ATOM 1227 C CA . GLN A 1 167 ? 11.440 9.501 -22.128 1.00 90.38 167 GLN A CA 1
ATOM 1228 C C . GLN A 1 167 ? 10.250 9.677 -23.068 1.00 90.38 167 GLN A C 1
ATOM 1230 O O . GLN A 1 167 ? 10.183 10.680 -23.775 1.00 90.38 167 GLN A O 1
ATOM 1235 N N . SER A 1 168 ? 9.332 8.712 -23.093 1.00 85.31 168 SER A N 1
ATOM 1236 C CA . SER A 1 168 ? 8.171 8.692 -23.981 1.00 85.31 168 SER A CA 1
ATOM 1237 C C . SER A 1 168 ? 7.135 7.689 -23.472 1.00 85.31 168 SER A C 1
ATOM 1239 O O . SER A 1 168 ? 7.449 6.816 -22.656 1.00 85.31 168 SER A O 1
ATOM 1241 N N . GLY A 1 169 ? 5.889 7.840 -23.922 1.00 71.12 169 GLY A N 1
ATOM 1242 C CA . GLY A 1 169 ? 4.724 7.215 -23.307 1.00 71.12 169 GLY A CA 1
ATOM 1243 C C . GLY A 1 169 ? 3.778 6.465 -24.246 1.00 71.12 169 GLY A C 1
ATOM 1244 O O . GLY A 1 169 ? 3.690 6.773 -25.429 1.00 71.12 169 GLY A O 1
ATOM 1245 N N . VAL A 1 170 ? 3.055 5.548 -23.588 1.00 61.41 170 VAL A N 1
ATOM 1246 C CA . VAL A 1 170 ? 1.859 4.743 -23.907 1.00 61.41 170 VAL A CA 1
ATOM 1247 C C . VAL A 1 170 ? 1.798 4.033 -25.257 1.00 61.41 170 VAL A C 1
ATOM 1249 O O . VAL A 1 170 ? 1.771 4.662 -26.308 1.00 61.41 170 VAL A O 1
ATOM 1252 N N . ALA A 1 171 ? 1.569 2.719 -25.161 1.00 62.28 171 ALA A N 1
ATOM 1253 C CA . ALA A 1 171 ? 1.186 1.777 -26.221 1.00 62.28 171 ALA A CA 1
ATOM 1254 C C . ALA A 1 171 ? 2.309 0.956 -26.865 1.00 62.28 171 ALA A C 1
ATOM 1256 O O . ALA A 1 171 ? 2.038 0.213 -27.808 1.00 62.28 171 ALA A O 1
ATOM 1257 N N . TYR A 1 172 ? 3.526 1.005 -26.331 1.00 67.31 172 TYR A N 1
ATOM 1258 C CA . TYR A 1 172 ? 4.513 -0.024 -26.649 1.00 67.31 172 TYR A CA 1
ATOM 1259 C C . TYR A 1 172 ? 4.163 -1.313 -25.904 1.00 67.31 172 TYR A C 1
ATOM 1261 O O . TYR A 1 172 ? 3.496 -1.291 -24.872 1.00 67.31 172 TYR A O 1
ATOM 1269 N N . ALA A 1 173 ? 4.571 -2.450 -26.437 1.00 80.06 173 ALA A N 1
ATOM 1270 C CA . ALA A 1 173 ? 4.577 -3.698 -25.695 1.00 80.06 173 ALA A CA 1
ATOM 1271 C C . ALA A 1 173 ? 6.033 -4.021 -25.346 1.00 80.06 173 ALA A C 1
ATOM 1273 O O . ALA A 1 173 ? 6.948 -3.540 -26.012 1.00 80.06 173 ALA A O 1
ATOM 1274 N N . CYS A 1 174 ? 6.275 -4.806 -24.295 1.00 83.38 174 CYS A N 1
ATOM 1275 C CA . CYS A 1 174 ? 7.645 -5.190 -23.936 1.00 83.38 174 CYS A CA 1
ATOM 1276 C C . CYS A 1 174 ? 8.368 -5.954 -25.065 1.00 83.38 174 CYS A C 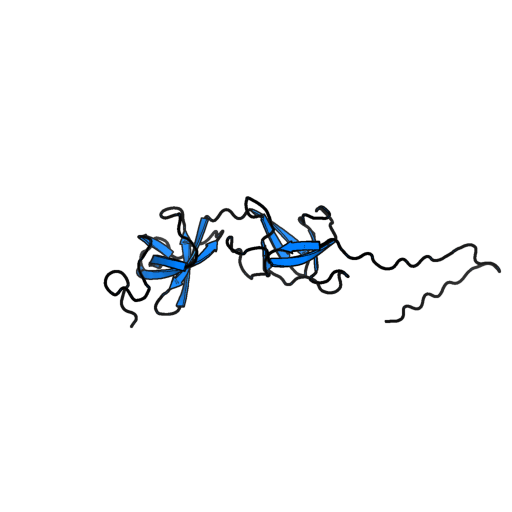1
ATOM 1278 O O . CYS A 1 174 ? 9.592 -6.019 -25.069 1.00 83.38 174 CYS A O 1
ATOM 1280 N N . ASP A 1 175 ? 7.624 -6.513 -26.023 1.00 83.06 175 ASP A N 1
ATOM 1281 C CA . ASP A 1 175 ? 8.126 -7.185 -27.222 1.00 83.06 175 ASP A CA 1
ATOM 1282 C C . ASP A 1 175 ? 8.204 -6.272 -28.464 1.00 83.06 175 ASP A C 1
ATOM 1284 O O . ASP A 1 175 ? 8.527 -6.745 -29.556 1.00 83.06 175 ASP A O 1
ATOM 1288 N N . ASP A 1 176 ? 7.953 -4.965 -28.330 1.00 82.81 176 ASP A N 1
ATOM 1289 C CA . ASP A 1 176 ? 8.126 -4.005 -29.419 1.00 82.81 176 ASP A CA 1
ATOM 1290 C C . ASP A 1 176 ? 9.616 -3.792 -29.711 1.00 82.81 176 ASP A C 1
ATOM 1292 O O . ASP A 1 176 ? 10.262 -2.920 -29.144 1.00 82.81 176 ASP A O 1
ATOM 1296 N N . THR A 1 177 ? 10.171 -4.554 -30.650 1.00 81.44 177 THR A N 1
ATOM 1297 C CA . THR A 1 177 ? 11.592 -4.460 -31.021 1.00 81.44 177 THR A CA 1
ATOM 1298 C C . THR A 1 177 ? 11.970 -3.180 -31.776 1.00 81.44 177 THR A C 1
ATOM 1300 O O . THR A 1 177 ? 13.140 -3.000 -32.114 1.00 81.44 177 THR A O 1
ATOM 1303 N N . VAL A 1 178 ? 11.001 -2.335 -32.147 1.00 81.38 178 VAL A N 1
ATOM 1304 C CA . VAL A 1 178 ? 11.257 -1.057 -32.832 1.00 81.38 178 VAL A CA 1
ATOM 1305 C C . VAL A 1 178 ? 11.539 0.037 -31.811 1.00 81.38 178 VAL A C 1
ATOM 1307 O O . VAL A 1 178 ? 12.436 0.853 -32.024 1.00 81.38 178 VAL A O 1
ATOM 1310 N N . HIS A 1 179 ? 10.787 0.043 -30.712 1.00 80.44 179 HIS A N 1
ATOM 1311 C CA . HIS A 1 179 ? 10.860 1.087 -29.693 1.00 80.44 179 HIS A CA 1
ATOM 1312 C C . HIS A 1 179 ? 11.532 0.600 -28.403 1.00 80.44 179 HIS A C 1
ATOM 1314 O O . HIS A 1 179 ? 12.178 1.380 -27.710 1.00 80.44 179 HIS A O 1
ATOM 1320 N N . CYS A 1 180 ? 11.454 -0.685 -28.079 1.00 81.94 180 CYS A N 1
ATOM 1321 C CA . CYS A 1 180 ? 12.141 -1.270 -26.938 1.00 81.94 180 CYS A CA 1
ATOM 1322 C C . CYS A 1 180 ? 13.440 -1.952 -27.389 1.00 81.94 180 CYS A C 1
ATOM 1324 O O . CYS A 1 180 ? 13.453 -2.651 -28.409 1.00 81.94 180 CYS A O 1
ATOM 1326 N N . PRO A 1 181 ? 14.554 -1.775 -26.654 1.00 79.31 181 PRO A N 1
ATOM 1327 C CA . PRO A 1 181 ? 15.752 -2.563 -26.899 1.00 79.31 181 PRO A CA 1
ATOM 1328 C C . PRO A 1 181 ? 15.430 -4.051 -26.797 1.00 79.31 181 PRO A C 1
ATOM 1330 O O . PRO A 1 181 ? 14.677 -4.477 -25.923 1.00 79.31 181 PRO A O 1
ATOM 1333 N N . VAL A 1 182 ? 16.027 -4.846 -27.682 1.00 77.31 182 VAL A N 1
ATOM 1334 C CA . VAL A 1 182 ? 15.872 -6.300 -27.634 1.00 77.31 182 VAL A CA 1
ATOM 1335 C C . VAL A 1 182 ? 16.583 -6.824 -26.391 1.00 77.31 182 VAL A C 1
ATOM 1337 O O . VAL A 1 182 ? 17.764 -6.532 -26.186 1.00 77.31 182 VAL A O 1
ATOM 1340 N N . CYS A 1 183 ? 15.866 -7.599 -25.582 1.00 78.75 183 CYS A N 1
ATOM 1341 C CA . CYS A 1 183 ? 16.433 -8.264 -24.419 1.00 78.75 183 CYS A CA 1
ATOM 1342 C C . CYS A 1 183 ? 17.559 -9.221 -24.853 1.00 78.75 18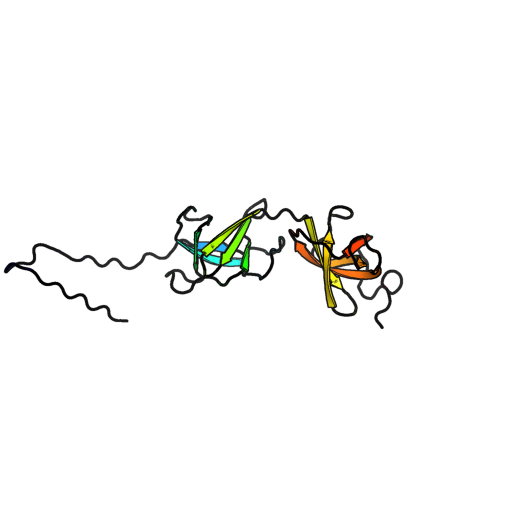3 CYS A C 1
ATOM 1344 O O . CYS A 1 183 ? 17.355 -9.978 -25.809 1.00 78.75 183 CYS A O 1
ATOM 1346 N N . PRO A 1 184 ? 18.743 -9.155 -24.219 1.00 68.94 184 PRO A N 1
ATOM 1347 C CA . PRO A 1 184 ? 19.881 -10.007 -24.558 1.00 68.94 184 PRO A CA 1
ATOM 1348 C C . PRO A 1 184 ? 19.664 -11.490 -24.228 1.00 68.94 184 PRO A C 1
ATOM 1350 O O . PRO A 1 184 ? 18.844 -11.805 -23.337 1.00 68.94 184 PRO A O 1
#

pLDDT: mean 87.91, std 8.85, range [58.06, 98.31]

Foldseek 3Di:
DDDDDDDDDPDPDDPDDDDDDDDDFFQKEWKFQFDAADFQPGDTDAIKGWDAPPADSHGHDAFIFIANGRRSPHAHDFGKIWGDDPLTKIFGDDRRTGHDIDGDDFQWFWWQFLAPRDTFIEGCPVPDDDDAQWKFWKAFADVRPHDIAITGGHGRHDDPDGGMYTDDGGDDDSPNVVRHPDHD

Sequence (184 aa):
TIMQVQVYGPCGSTGWTIGVQCPTALTSFQGSTTTGDLSCNLNPSQTYYHVPINGTAINPALYDMIFIDENGVTPASDGFINLVGEPHPWIQIQNGVVINTGTCVPNGYRLQECCDGDLYMASNSTYSGFSVGDVVQFKEGAQGTGGEKCATVLALINSATFDSVIQSGVAYACDDTVHCPVCP

Mean predicted aligned error: 8.87 Å

Nearest PDB structures (foldseek):
  4yh7-assembly1_A  TM=1.610E-01  e=7.606E+00  Mus musculus